Protein AF-A0A9W8N0X2-F1 (afdb_monomer_lite)

InterPro domains:
  IPR052618 Complex I NDUFA12 subunit [PTHR32470] (2-181)

Organism: NCBI:txid84603

Secondary structure (DSSP, 8-state):
--HHHHHHHHHH-TT-------SS---S------B----S-TTS-B-----SSHHHHHHHHTTSS---HHHHHHHTTS-SSPPPHHHHHHHHHHHHHHHHHHHHHHHHHHHHHHHHHHHHHHHHHHHHHHHHHHHHHHHHHHHHHHHHGGG---------------------------------------PPP-------------PPP------------------PPPP------------------TTGGGTT--S--------------

Sequence (273 aa):
MSFLSRIWNTVKNPAVRYVGRDLEGVPPTSFSKARRVKCAYPNRPRRTIEYHDPENSWQYIGGGKRLAIQWSAWLTHTRRNPPTIHELQADSTRMQRLAENVARIEARDRAEAEELRRIRQEGAQRALEDTSRQGQRRLEELAKESDVHSTSTLQTSEATTQKSQQVEVQAAQSQQNTITPPAVDDKPKVRPPTFLTPAAPRKPKTKKPFSLPTLDEPEAAVTVSETTPPAQAKAKDEPRLVPLQKPVDPWAAMSSRTTSETESWAPKARRRG

Radius of gyration: 38.63 Å; chains: 1; bounding box: 88×94×106 Å

pLDDT: mean 73.04, std 18.51, range [39.88, 98.62]

Foldseek 3Di:
DDPVVVVVVCVVQVQFDAADAEDPPQPDWQGQRQDCDPDVDSPRRQGGGDHPDVVVVVCCVVVVDDDDPQQVCVNVVVDPHHDDHVNNVVVVVVVVVVVVVVVVVVVVVVVVVVVVVVVVVVVVVVVVVVVVVVVVVVVVVVVVVVVVPPPDDDDDDDDDDDDDDDDDDDDDDDDPPPPDDPDDPDDPPPDPPPPPPPDDDDDDDDDDDPDDPDPDDDDPDDPDPDDDDDDDDDDPDDDPDDPDDDPDPPPVVPPPPDPPDPPDPDPDDDDDD

Structure (mmCIF, N/CA/C/O backbone):
data_AF-A0A9W8N0X2-F1
#
_entry.id   AF-A0A9W8N0X2-F1
#
loop_
_atom_site.group_PDB
_atom_site.id
_atom_site.type_symbol
_atom_site.label_atom_id
_atom_site.label_alt_id
_atom_site.label_comp_id
_atom_site.label_asym_id
_atom_site.label_entity_id
_atom_site.label_seq_id
_atom_site.pdbx_PDB_ins_code
_atom_site.Cartn_x
_atom_site.Cartn_y
_atom_site.Cartn_z
_atom_site.occupancy
_atom_site.B_iso_or_equiv
_atom_site.auth_seq_id
_atom_site.auth_comp_id
_atom_site.auth_asym_id
_atom_site.auth_atom_id
_atom_site.pdbx_PDB_model_num
ATOM 1 N N . MET A 1 1 ? 2.211 -12.388 -40.517 1.00 52.25 1 MET A N 1
ATOM 2 C CA . MET A 1 1 ? 3.145 -11.239 -40.558 1.00 52.25 1 MET A CA 1
ATOM 3 C C . MET A 1 1 ? 4.548 -11.744 -40.855 1.00 52.25 1 MET A C 1
ATOM 5 O O . MET A 1 1 ? 5.024 -12.634 -40.164 1.00 52.25 1 MET A O 1
ATOM 9 N N . SER A 1 2 ? 5.169 -11.228 -41.911 1.00 69.75 2 SER A N 1
ATOM 10 C CA . SER A 1 2 ? 6.432 -11.708 -42.486 1.00 69.75 2 SER A CA 1
ATOM 11 C C . SER A 1 2 ? 7.633 -11.566 -41.539 1.00 69.75 2 SER A C 1
ATOM 13 O O . SER A 1 2 ? 7.910 -10.469 -41.063 1.00 69.75 2 SER A O 1
ATOM 15 N N . PHE A 1 3 ? 8.409 -12.635 -41.336 1.00 80.94 3 PHE A N 1
ATOM 16 C CA . PHE A 1 3 ? 9.665 -12.625 -40.564 1.00 80.94 3 PHE A CA 1
ATOM 17 C C . PHE A 1 3 ? 10.704 -11.607 -41.085 1.00 80.94 3 PHE A C 1
ATOM 19 O O . PHE A 1 3 ? 11.453 -11.026 -40.300 1.00 80.94 3 PHE A O 1
ATOM 26 N N . LEU A 1 4 ? 10.690 -11.319 -42.390 1.00 88.19 4 LEU A N 1
ATOM 27 C CA . LEU A 1 4 ? 11.592 -10.367 -43.053 1.00 88.19 4 LEU A CA 1
ATOM 28 C C . LEU A 1 4 ? 11.449 -8.925 -42.532 1.00 88.19 4 LEU A C 1
ATOM 30 O O . LEU A 1 4 ? 12.448 -8.222 -42.380 1.00 88.19 4 LEU A O 1
ATOM 34 N N . SER A 1 5 ? 10.235 -8.484 -42.183 1.00 79.00 5 SER A N 1
ATOM 35 C CA . SER A 1 5 ? 10.026 -7.121 -41.670 1.00 79.00 5 SER A CA 1
ATOM 36 C C . SER A 1 5 ? 10.571 -6.934 -40.250 1.00 79.00 5 SER A C 1
ATOM 38 O O . SER A 1 5 ? 10.988 -5.831 -39.893 1.00 79.00 5 SER A O 1
ATOM 40 N N . ARG A 1 6 ? 10.648 -8.010 -39.448 1.00 77.62 6 ARG A N 1
ATOM 41 C CA . ARG A 1 6 ? 11.285 -7.981 -38.119 1.00 77.62 6 ARG A CA 1
ATOM 42 C C . ARG A 1 6 ? 12.797 -7.791 -38.234 1.00 77.62 6 ARG A C 1
ATOM 44 O O . ARG A 1 6 ? 13.341 -6.930 -37.548 1.00 77.62 6 ARG A O 1
ATOM 51 N N . ILE A 1 7 ? 13.438 -8.520 -39.149 1.00 82.62 7 ILE A N 1
ATOM 52 C CA . ILE A 1 7 ? 14.887 -8.435 -39.394 1.00 82.62 7 ILE A CA 1
ATOM 53 C C . ILE A 1 7 ? 15.266 -7.046 -39.940 1.00 82.62 7 ILE A C 1
ATOM 55 O O . ILE A 1 7 ? 16.231 -6.427 -39.483 1.00 82.62 7 ILE A O 1
ATOM 59 N N . TRP A 1 8 ? 14.467 -6.491 -40.855 1.00 84.12 8 TRP A N 1
ATOM 60 C CA . TRP A 1 8 ? 14.715 -5.148 -41.390 1.00 84.12 8 TRP A CA 1
ATOM 61 C C . TRP A 1 8 ? 14.562 -4.044 -40.329 1.00 84.12 8 TRP A C 1
ATOM 63 O O . TRP A 1 8 ? 15.341 -3.088 -40.290 1.00 84.12 8 TRP A O 1
ATOM 73 N N . ASN A 1 9 ? 13.601 -4.193 -39.410 1.00 76.12 9 ASN A N 1
ATOM 74 C CA . ASN A 1 9 ? 13.412 -3.254 -38.304 1.00 76.12 9 ASN A CA 1
ATOM 75 C C . ASN A 1 9 ? 14.552 -3.285 -37.278 1.00 76.12 9 ASN A C 1
ATOM 77 O O . ASN A 1 9 ? 14.877 -2.225 -36.732 1.00 76.12 9 ASN A O 1
ATOM 81 N N . THR A 1 10 ? 15.180 -4.443 -37.042 1.00 76.50 10 THR A N 1
ATOM 82 C CA . THR A 1 10 ? 16.380 -4.538 -36.193 1.00 76.50 10 THR A CA 1
ATOM 83 C C . THR A 1 10 ? 17.580 -3.816 -36.801 1.00 76.50 10 THR A C 1
ATOM 85 O O . THR A 1 10 ? 18.294 -3.126 -36.079 1.00 76.50 10 THR A O 1
ATOM 88 N N . VAL A 1 11 ? 17.758 -3.878 -38.126 1.00 83.94 11 VAL A N 1
ATOM 89 C CA . VAL A 1 11 ? 18.859 -3.181 -38.816 1.00 83.94 11 VAL A CA 1
ATOM 90 C C . VAL A 1 11 ? 18.634 -1.667 -38.853 1.00 83.94 11 VAL A C 1
ATOM 92 O O . VAL A 1 11 ? 19.555 -0.899 -38.585 1.00 83.94 11 VAL A O 1
ATOM 95 N N . LYS A 1 12 ? 17.404 -1.208 -39.125 1.00 80.19 12 LYS A N 1
ATOM 96 C CA . LYS A 1 12 ? 17.088 0.233 -39.167 1.00 80.19 12 LYS A CA 1
ATOM 97 C C . LYS A 1 12 ? 17.116 0.919 -37.798 1.00 80.19 12 LYS A C 1
ATOM 99 O O . LYS A 1 12 ? 17.265 2.137 -37.738 1.00 80.19 12 LYS A O 1
ATOM 104 N N . ASN A 1 13 ? 16.955 0.175 -36.703 1.00 71.38 13 ASN A N 1
ATOM 105 C CA . ASN A 1 13 ? 16.882 0.735 -35.353 1.00 71.38 13 ASN A CA 1
ATOM 106 C C . ASN A 1 13 ? 17.833 0.017 -34.374 1.00 71.38 13 ASN A C 1
ATOM 108 O O . ASN A 1 13 ? 17.360 -0.546 -33.383 1.00 71.38 13 ASN A O 1
ATOM 112 N N . PRO A 1 14 ? 19.166 0.096 -34.560 1.00 69.94 14 PRO A N 1
ATOM 113 C CA . PRO A 1 14 ? 20.130 -0.608 -33.702 1.00 69.94 14 PRO A CA 1
ATOM 114 C C . PRO A 1 14 ? 20.105 -0.124 -32.240 1.00 69.94 14 PRO A C 1
ATOM 116 O O . PRO A 1 14 ? 20.622 -0.781 -31.344 1.00 69.94 14 PRO A O 1
ATOM 119 N N . ALA A 1 15 ? 19.488 1.033 -31.976 1.00 69.50 15 ALA A N 1
ATOM 120 C CA . ALA A 1 15 ? 19.368 1.614 -30.641 1.00 69.50 15 ALA A CA 1
ATOM 121 C C . ALA A 1 15 ? 18.226 1.019 -29.795 1.00 69.50 15 ALA A C 1
ATOM 123 O O . ALA A 1 15 ? 18.096 1.362 -28.617 1.00 69.50 15 ALA A O 1
ATOM 124 N N . VAL A 1 16 ? 17.366 0.168 -30.362 1.00 72.62 16 VAL A N 1
ATOM 125 C CA . VAL A 1 16 ? 16.285 -0.463 -29.597 1.00 72.62 16 VAL A CA 1
ATOM 126 C C . VAL A 1 16 ? 16.823 -1.721 -28.924 1.00 72.62 16 VAL A C 1
ATOM 128 O O . VAL A 1 16 ? 16.908 -2.781 -29.533 1.00 72.62 16 VAL A O 1
ATOM 131 N N . ARG A 1 17 ? 17.184 -1.594 -27.644 1.00 79.19 17 ARG A N 1
ATOM 132 C CA . ARG A 1 17 ? 17.592 -2.724 -26.806 1.00 79.19 17 ARG A CA 1
ATOM 133 C C . ARG A 1 17 ? 16.402 -3.241 -26.004 1.00 79.19 17 ARG A C 1
ATOM 135 O O . ARG A 1 17 ? 15.715 -2.462 -25.352 1.00 79.19 17 ARG A O 1
ATOM 142 N N . TYR A 1 18 ? 16.192 -4.551 -26.030 1.00 82.88 18 TYR A N 1
ATOM 143 C CA . TYR A 1 18 ? 15.255 -5.220 -25.134 1.00 82.88 18 TYR A CA 1
ATOM 144 C C . TYR A 1 18 ? 15.847 -5.309 -23.723 1.00 82.88 18 TYR A C 1
ATOM 146 O O . TYR A 1 18 ? 17.022 -5.644 -23.561 1.00 82.88 18 TYR A O 1
ATOM 154 N N . VAL A 1 19 ? 15.041 -4.968 -22.718 1.00 86.31 19 VAL A N 1
ATOM 155 C CA . VAL A 1 19 ? 15.504 -4.803 -21.335 1.00 86.31 19 VAL A CA 1
ATOM 156 C C . VAL A 1 19 ? 14.883 -5.827 -20.382 1.00 86.31 19 VAL A C 1
ATOM 158 O O . VAL A 1 19 ? 15.590 -6.343 -19.525 1.00 86.31 19 VAL A O 1
ATOM 161 N N . GLY A 1 20 ? 13.594 -6.147 -20.530 1.00 84.69 20 GLY A N 1
ATOM 162 C CA . GLY A 1 20 ? 12.897 -7.110 -19.676 1.00 84.69 20 GLY A CA 1
ATOM 163 C C . GLY A 1 20 ? 11.384 -7.129 -19.910 1.00 84.69 20 GLY A C 1
ATOM 164 O O . GLY A 1 20 ? 10.876 -6.354 -20.725 1.00 84.69 20 GLY A O 1
ATOM 165 N N . ARG A 1 21 ? 10.695 -8.013 -19.178 1.00 86.50 21 ARG A N 1
ATOM 166 C CA . ARG A 1 21 ? 9.236 -8.220 -19.186 1.00 86.50 21 ARG A CA 1
ATOM 167 C C . ARG A 1 21 ? 8.683 -8.147 -17.760 1.00 86.50 21 ARG A C 1
ATOM 169 O O . ARG A 1 21 ? 9.410 -8.425 -16.805 1.00 86.50 21 ARG A O 1
ATOM 176 N N . ASP A 1 22 ? 7.424 -7.760 -17.628 1.00 87.00 22 ASP A N 1
ATOM 177 C CA . ASP A 1 22 ? 6.636 -7.830 -16.399 1.00 87.00 22 ASP A CA 1
ATOM 178 C C . ASP A 1 22 ? 6.041 -9.233 -16.141 1.00 87.00 22 ASP A C 1
ATOM 180 O O . ASP A 1 22 ? 6.244 -10.175 -16.910 1.00 87.00 22 ASP A O 1
ATOM 184 N N . LEU A 1 23 ? 5.360 -9.392 -15.000 1.00 85.94 23 LEU A N 1
ATOM 185 C CA . LEU A 1 23 ? 4.809 -10.674 -14.540 1.00 85.94 23 LEU A CA 1
ATOM 186 C C . LEU A 1 23 ? 3.373 -10.946 -14.992 1.00 85.94 23 LEU A C 1
ATOM 188 O O . LEU A 1 23 ? 2.942 -12.092 -14.939 1.00 85.94 23 LEU A O 1
ATOM 192 N N . GLU A 1 24 ? 2.632 -9.932 -15.443 1.00 76.69 24 GLU A N 1
ATOM 193 C CA . GLU A 1 24 ? 1.175 -10.011 -15.645 1.00 76.69 24 GLU A CA 1
ATOM 194 C C . GLU A 1 24 ? 0.741 -10.789 -16.899 1.00 76.69 24 GLU A C 1
ATOM 196 O O . GLU A 1 24 ? -0.418 -10.742 -17.299 1.00 76.69 24 GLU A O 1
ATOM 201 N N . GLY A 1 25 ? 1.639 -11.550 -17.527 1.00 57.75 25 GLY A N 1
ATOM 202 C CA . GLY A 1 25 ? 1.257 -12.578 -18.498 1.00 57.75 25 GLY A CA 1
ATOM 203 C C . GLY A 1 25 ? 0.674 -12.078 -19.824 1.00 57.75 25 GLY A C 1
ATOM 204 O O . GLY A 1 25 ? 0.521 -12.893 -20.733 1.00 57.75 25 GLY A O 1
ATOM 205 N N . VAL A 1 26 ? 0.446 -10.774 -20.011 1.00 49.28 26 VAL A N 1
ATOM 206 C CA . VAL A 1 26 ? 0.129 -10.201 -21.328 1.00 49.28 26 VAL A CA 1
ATOM 207 C C . VAL A 1 26 ? 1.272 -10.574 -22.287 1.00 49.28 26 VAL A C 1
ATOM 209 O O . VAL A 1 26 ? 2.441 -10.444 -21.894 1.00 49.28 26 VAL A O 1
ATOM 212 N N . PRO A 1 27 ? 0.995 -11.133 -23.484 1.00 44.06 27 PRO A N 1
ATOM 213 C CA . PRO A 1 27 ? 2.027 -11.578 -24.418 1.00 44.06 27 PRO A CA 1
ATOM 214 C C . PRO A 1 27 ? 3.107 -10.505 -24.656 1.00 44.06 27 PRO A C 1
ATOM 216 O O . PRO A 1 27 ? 2.876 -9.312 -24.478 1.00 44.06 27 PRO A O 1
ATOM 219 N N . PRO A 1 28 ? 4.338 -10.935 -24.974 1.00 40.16 28 PRO A N 1
ATOM 220 C CA . PRO A 1 28 ? 5.575 -10.244 -24.636 1.00 40.16 28 PRO A CA 1
ATOM 221 C C . PRO A 1 28 ? 5.760 -8.956 -25.433 1.00 40.16 28 PRO A C 1
ATOM 223 O O . PRO A 1 28 ? 6.396 -8.952 -26.481 1.00 40.16 28 PRO A O 1
ATOM 226 N N . THR A 1 29 ? 5.292 -7.839 -24.900 1.00 39.88 29 THR A N 1
ATOM 227 C CA . THR A 1 29 ? 5.745 -6.517 -25.326 1.00 39.88 29 THR A CA 1
ATOM 228 C C . THR A 1 29 ? 5.713 -5.610 -24.104 1.00 39.88 29 THR A C 1
ATOM 230 O O . THR A 1 29 ? 4.669 -5.138 -23.671 1.00 39.88 29 THR A O 1
ATOM 233 N N . SER A 1 30 ? 6.884 -5.391 -23.527 1.00 46.12 30 SER A N 1
ATOM 234 C CA . SER A 1 30 ? 7.202 -4.164 -22.808 1.00 46.12 30 SER A CA 1
ATOM 235 C C . SER A 1 30 ? 8.571 -3.737 -23.317 1.00 46.12 30 SER A C 1
ATOM 237 O O . SER A 1 30 ? 9.599 -3.868 -22.652 1.00 46.12 30 SER A O 1
ATOM 239 N N . PHE A 1 31 ? 8.616 -3.313 -24.584 1.00 52.19 31 PHE A N 1
ATOM 240 C CA . PHE A 1 31 ? 9.855 -2.825 -25.173 1.00 52.19 31 PHE A CA 1
ATOM 241 C C . PHE A 1 31 ? 10.149 -1.443 -24.633 1.00 52.19 31 PHE A C 1
ATOM 243 O O . PHE A 1 31 ? 9.535 -0.445 -25.012 1.00 52.19 31 PHE A O 1
ATOM 250 N N . SER A 1 32 ? 11.169 -1.374 -23.800 1.00 50.94 32 SER A N 1
ATOM 251 C CA . SER A 1 32 ? 11.762 -0.110 -23.439 1.00 50.94 32 SER A CA 1
ATOM 252 C C . SER A 1 32 ? 12.834 0.292 -24.414 1.00 50.94 32 SER A C 1
ATOM 254 O O . SER A 1 32 ? 14.027 0.066 -24.254 1.00 50.94 32 SER A O 1
ATOM 256 N N . LYS A 1 33 ? 12.348 0.942 -25.472 1.00 56.16 33 LYS A N 1
ATOM 257 C CA . LYS A 1 33 ? 13.166 1.586 -26.488 1.00 56.16 33 LYS A CA 1
ATOM 258 C C . LYS A 1 33 ? 13.995 2.671 -25.804 1.00 56.16 33 LYS A C 1
ATOM 260 O O . LYS A 1 33 ? 13.492 3.768 -25.577 1.00 56.16 33 LYS A O 1
ATOM 265 N N . ALA A 1 34 ? 15.267 2.379 -25.528 1.00 53.12 34 ALA A N 1
ATOM 266 C CA . ALA A 1 34 ? 16.303 3.368 -25.243 1.00 53.12 34 ALA A CA 1
ATOM 267 C C . ALA A 1 34 ? 16.578 4.206 -26.503 1.00 53.12 34 ALA A C 1
ATOM 269 O O . ALA A 1 34 ? 17.647 4.144 -27.106 1.00 53.12 34 ALA A O 1
ATOM 270 N N . ARG A 1 35 ? 15.574 4.941 -26.985 1.00 54.34 35 ARG A N 1
ATOM 271 C CA . ARG A 1 35 ? 15.671 5.646 -28.259 1.00 54.34 35 ARG A CA 1
ATOM 272 C C . ARG A 1 35 ? 16.620 6.831 -28.054 1.00 54.34 35 ARG A C 1
ATOM 274 O O . ARG A 1 35 ? 16.267 7.786 -27.359 1.00 54.34 35 ARG A O 1
ATOM 281 N N . ARG A 1 36 ? 17.801 6.797 -28.688 1.00 55.22 36 ARG A N 1
ATOM 282 C CA . ARG A 1 36 ? 18.617 7.998 -28.957 1.00 55.22 36 ARG A CA 1
ATOM 283 C C . ARG A 1 36 ? 17.914 8.843 -30.025 1.00 55.22 36 ARG A C 1
ATOM 285 O O . ARG A 1 36 ? 18.415 9.039 -31.123 1.00 55.22 36 ARG A O 1
ATOM 292 N N . VAL A 1 37 ? 16.689 9.279 -29.747 1.00 56.16 37 VAL A N 1
ATOM 293 C CA . VAL A 1 37 ? 16.091 10.367 -30.524 1.00 56.16 37 VAL A CA 1
ATOM 294 C C . VAL A 1 37 ? 16.870 11.618 -30.146 1.00 56.16 37 VAL A C 1
ATOM 296 O O . VAL A 1 37 ? 17.213 11.765 -28.972 1.00 56.16 37 VAL A O 1
ATOM 299 N N . LYS A 1 38 ? 17.140 12.499 -31.118 1.00 57.28 38 LYS A N 1
ATOM 300 C CA . LYS A 1 38 ? 17.631 13.866 -30.887 1.00 57.28 38 LYS A CA 1
ATOM 301 C C . LYS A 1 38 ? 16.596 14.619 -30.039 1.00 57.28 38 LYS A C 1
ATOM 303 O O . LYS A 1 38 ? 15.738 15.331 -30.540 1.00 57.28 38 LYS A O 1
ATOM 308 N N . CYS A 1 39 ? 16.582 14.330 -28.750 1.00 56.88 39 CYS A N 1
ATOM 309 C CA . CYS A 1 39 ? 15.851 15.055 -27.735 1.00 56.88 39 CYS A CA 1
ATOM 310 C C . CYS A 1 39 ? 16.707 16.275 -27.386 1.00 56.88 39 CYS A C 1
ATOM 312 O O . CYS A 1 39 ? 17.932 16.174 -27.448 1.00 56.88 39 CYS A O 1
ATOM 314 N N . ALA A 1 40 ? 16.089 17.385 -26.976 1.00 69.62 40 ALA A N 1
ATOM 315 C CA . ALA A 1 40 ? 16.804 18.600 -26.561 1.00 69.62 40 ALA A CA 1
ATOM 316 C C . ALA A 1 40 ? 17.925 18.332 -25.529 1.00 69.62 40 ALA A C 1
ATOM 318 O O . ALA A 1 40 ? 18.889 19.081 -25.447 1.00 69.62 40 ALA A O 1
ATOM 319 N N . TYR A 1 41 ? 17.831 17.214 -24.801 1.00 71.50 41 TYR A N 1
ATOM 320 C CA . TYR A 1 41 ? 18.865 16.698 -23.913 1.00 71.50 41 TYR A CA 1
ATOM 321 C C . TYR A 1 41 ? 19.495 15.422 -24.504 1.00 71.50 41 TYR A C 1
ATOM 323 O O . TYR A 1 41 ? 18.933 14.335 -24.330 1.00 71.50 41 TYR A O 1
ATOM 331 N N . PRO A 1 42 ? 20.663 15.508 -25.171 1.00 72.19 42 PRO A N 1
ATOM 332 C CA . PRO A 1 42 ? 21.324 14.351 -25.787 1.00 72.19 42 PRO A CA 1
ATOM 333 C C . PRO A 1 42 ? 21.784 13.296 -24.765 1.00 72.19 42 PRO A C 1
ATOM 335 O O . PRO A 1 42 ? 22.010 12.142 -25.126 1.00 72.19 42 PRO A O 1
ATOM 338 N N . ASN A 1 43 ? 21.863 13.662 -23.482 1.00 77.81 43 ASN A N 1
ATOM 339 C CA . ASN A 1 43 ? 22.426 12.818 -22.427 1.00 77.81 43 ASN A CA 1
ATOM 340 C C . ASN A 1 43 ? 21.401 11.923 -21.709 1.00 77.81 43 ASN A C 1
ATOM 342 O O . ASN A 1 43 ? 21.800 11.062 -20.924 1.00 77.81 43 ASN A O 1
ATOM 346 N N . ARG A 1 44 ? 20.090 12.081 -21.953 1.00 78.62 44 ARG A N 1
ATOM 347 C CA . ARG A 1 44 ? 19.055 11.266 -21.287 1.00 78.62 44 ARG A CA 1
ATOM 348 C C . ARG A 1 44 ? 18.396 10.311 -22.289 1.00 78.62 44 ARG A C 1
ATOM 350 O O . ARG A 1 44 ? 17.605 10.763 -23.116 1.00 78.62 44 ARG A O 1
ATOM 357 N N . PRO A 1 45 ? 18.666 8.991 -22.229 1.00 79.19 45 PRO A N 1
ATOM 358 C CA . PRO A 1 45 ? 18.038 8.037 -23.141 1.00 79.19 45 PRO A CA 1
ATOM 359 C C . PRO A 1 45 ? 16.529 8.022 -22.897 1.00 79.19 45 PRO A C 1
ATOM 361 O O . PRO A 1 45 ? 16.110 7.938 -21.748 1.00 79.19 45 PRO A O 1
ATOM 364 N N . ARG A 1 46 ? 15.686 8.089 -23.930 1.00 82.06 46 ARG A N 1
ATOM 365 C CA . ARG A 1 46 ? 14.234 7.934 -23.724 1.00 82.06 46 ARG A CA 1
ATOM 366 C C . ARG A 1 46 ? 13.939 6.511 -23.251 1.00 82.06 46 ARG A C 1
ATOM 368 O O . ARG A 1 46 ? 14.603 5.590 -23.695 1.00 82.06 46 ARG A O 1
ATOM 375 N N . ARG A 1 47 ? 12.980 6.333 -22.346 1.00 87.69 47 ARG A N 1
ATOM 376 C CA . ARG A 1 47 ? 12.471 5.019 -21.924 1.00 87.69 47 ARG A CA 1
ATOM 377 C C . ARG A 1 47 ? 10.988 5.009 -22.274 1.00 87.69 47 ARG A C 1
ATOM 379 O O . ARG A 1 47 ? 10.308 6.004 -22.046 1.00 87.69 47 ARG A O 1
ATOM 386 N N . THR A 1 48 ? 10.511 3.949 -22.905 1.00 86.12 48 THR A N 1
ATOM 387 C CA . THR A 1 48 ? 9.118 3.838 -23.369 1.00 86.12 48 THR A CA 1
ATOM 388 C C . THR A 1 48 ? 8.576 2.480 -22.941 1.00 86.12 48 THR A C 1
ATOM 390 O O . THR A 1 48 ? 9.359 1.601 -22.611 1.00 86.12 48 THR A O 1
ATOM 393 N N . ILE A 1 49 ? 7.264 2.297 -22.897 1.00 86.38 49 ILE A N 1
ATOM 394 C CA . ILE A 1 49 ? 6.668 0.962 -22.849 1.00 86.38 49 ILE A CA 1
ATOM 395 C C . ILE A 1 49 ? 5.884 0.802 -24.135 1.00 86.38 49 ILE A C 1
ATOM 397 O O . ILE A 1 49 ? 5.115 1.679 -24.517 1.00 86.38 49 ILE A O 1
ATOM 401 N N . GLU A 1 50 ? 6.127 -0.300 -24.819 1.00 84.12 50 GLU A N 1
ATOM 402 C CA . GLU A 1 50 ? 5.302 -0.745 -25.930 1.00 84.12 50 GLU A CA 1
ATOM 403 C C . GLU A 1 50 ? 4.378 -1.819 -25.390 1.00 84.12 50 GLU A C 1
ATOM 405 O O . GLU A 1 50 ? 4.884 -2.855 -24.983 1.00 84.12 50 GLU A O 1
ATOM 410 N N . TYR A 1 51 ? 3.080 -1.535 -25.335 1.00 85.19 51 TYR A N 1
ATOM 411 C CA . TYR A 1 51 ? 2.050 -2.469 -24.885 1.00 85.19 51 TYR A CA 1
ATOM 412 C C . TYR A 1 51 ? 1.667 -3.435 -26.007 1.00 85.19 51 TYR A C 1
ATOM 414 O O . TYR A 1 51 ? 1.805 -3.090 -27.181 1.00 85.19 51 TYR A O 1
ATOM 422 N N . HIS A 1 52 ? 1.167 -4.617 -25.640 1.00 79.94 52 HIS A N 1
ATOM 423 C CA . HIS A 1 52 ? 0.786 -5.642 -26.620 1.00 79.94 52 HIS A CA 1
ATOM 424 C C . HIS A 1 52 ? -0.471 -5.217 -27.356 1.00 79.94 52 HIS A C 1
ATOM 426 O O . HIS A 1 52 ? -0.488 -5.098 -28.578 1.00 79.94 52 HIS A O 1
ATOM 432 N N . ASP A 1 53 ? -1.492 -4.908 -26.563 1.00 87.81 53 ASP A N 1
ATOM 433 C CA . ASP A 1 53 ? -2.753 -4.389 -27.048 1.00 87.81 53 ASP A CA 1
ATOM 434 C C . ASP A 1 53 ? -2.771 -2.873 -26.845 1.00 87.81 53 ASP A C 1
ATOM 436 O O . ASP A 1 53 ? -2.447 -2.390 -25.750 1.00 87.81 53 ASP A O 1
ATOM 440 N N . PRO A 1 54 ? -3.179 -2.097 -27.860 1.00 86.94 54 PRO A N 1
ATOM 441 C CA . PRO A 1 54 ? -3.311 -0.652 -27.720 1.00 86.94 54 PRO A CA 1
ATOM 442 C C . PRO A 1 54 ? -4.360 -0.279 -26.662 1.00 86.94 54 PRO A C 1
ATOM 444 O O . PRO A 1 54 ? -4.223 0.750 -26.006 1.00 86.94 54 PRO A O 1
ATOM 447 N N . GLU A 1 55 ? -5.359 -1.132 -26.422 1.00 89.69 55 GLU A N 1
ATOM 448 C CA . GLU A 1 55 ? -6.356 -0.946 -25.359 1.00 89.69 55 GLU A CA 1
ATOM 449 C C . GLU A 1 55 ? -5.742 -0.968 -23.957 1.00 89.69 55 GLU A C 1
ATOM 451 O O . GLU A 1 55 ? -6.117 -0.159 -23.108 1.00 89.69 55 GLU A O 1
ATOM 456 N N . ASN A 1 56 ? -4.736 -1.819 -23.719 1.00 85.44 56 ASN A N 1
ATOM 457 C CA . ASN A 1 56 ? -4.040 -1.839 -22.432 1.00 85.44 56 ASN A CA 1
ATOM 458 C C . ASN A 1 56 ? -3.362 -0.489 -22.160 1.00 85.44 56 ASN A C 1
ATOM 460 O O . ASN A 1 56 ? -3.371 -0.028 -21.021 1.00 85.44 56 ASN A O 1
ATOM 464 N N . SER A 1 57 ? -2.850 0.197 -23.191 1.00 87.50 57 SER A N 1
ATOM 465 C CA . SER A 1 57 ? -2.267 1.535 -23.021 1.00 87.50 57 SER A CA 1
ATOM 466 C C . SER A 1 57 ? -3.278 2.533 -22.446 1.00 87.50 57 SER A C 1
ATOM 468 O O . SER A 1 57 ? -2.941 3.283 -21.530 1.00 87.50 57 SER A O 1
ATOM 470 N N . TRP A 1 58 ? -4.536 2.468 -22.895 1.00 89.81 58 TRP A N 1
ATOM 471 C CA . TRP A 1 58 ? -5.622 3.288 -22.366 1.00 89.81 58 TRP A CA 1
ATOM 472 C C . TRP A 1 58 ? -6.007 2.888 -20.944 1.00 89.81 58 TRP A C 1
ATOM 474 O O . TRP A 1 58 ? -6.249 3.769 -20.127 1.00 89.81 58 TRP A O 1
ATOM 484 N N . GLN A 1 59 ? -5.989 1.594 -20.605 1.00 90.25 59 GLN A N 1
ATOM 485 C CA . GLN A 1 59 ? -6.233 1.131 -19.230 1.00 90.25 59 GLN A CA 1
ATOM 486 C C . GLN A 1 59 ? -5.167 1.633 -18.247 1.00 90.25 59 GLN A C 1
ATOM 488 O O . GLN A 1 59 ? -5.501 1.993 -17.117 1.00 90.25 59 GLN A O 1
ATOM 493 N N . TYR A 1 60 ? -3.900 1.704 -18.669 1.00 87.06 60 TYR A N 1
ATOM 494 C CA . TYR A 1 60 ? -2.831 2.284 -17.849 1.00 87.06 60 TYR A CA 1
ATOM 495 C C . TYR A 1 60 ? -2.955 3.808 -17.725 1.00 87.06 60 TYR A C 1
ATOM 497 O O . TYR A 1 60 ? -2.758 4.345 -16.637 1.00 87.06 60 TYR A O 1
ATOM 505 N N . ILE A 1 61 ? -3.307 4.512 -18.808 1.00 87.94 61 ILE A N 1
ATOM 506 C CA . ILE A 1 61 ? -3.514 5.973 -18.783 1.00 87.94 61 ILE A CA 1
ATOM 507 C C . ILE A 1 61 ? -4.741 6.338 -17.935 1.00 87.94 61 ILE A C 1
ATOM 509 O O . ILE A 1 61 ? -4.684 7.278 -17.147 1.00 87.94 61 ILE A O 1
ATOM 513 N N . GLY A 1 62 ? -5.827 5.573 -18.055 1.00 93.12 62 GLY A N 1
ATOM 514 C CA . GLY A 1 62 ? -7.061 5.741 -17.286 1.00 93.12 62 GLY A CA 1
ATOM 515 C C . GLY A 1 62 ? -6.970 5.264 -15.834 1.00 93.12 62 GLY A C 1
ATOM 516 O O . GLY A 1 62 ? -7.945 5.374 -15.099 1.00 93.12 62 GLY A O 1
ATOM 517 N N . GLY A 1 63 ? -5.823 4.722 -15.407 1.00 90.25 63 GLY A N 1
ATOM 518 C CA . GLY A 1 63 ? -5.591 4.274 -14.032 1.00 90.25 63 GLY A CA 1
ATOM 519 C C . GLY A 1 63 ? -6.278 2.962 -13.641 1.00 90.25 63 GLY A C 1
ATOM 520 O O . GLY A 1 63 ? -6.183 2.575 -12.477 1.00 90.25 63 GLY A O 1
ATOM 521 N N . GLY A 1 64 ? -6.924 2.266 -14.584 1.00 91.38 64 GLY A N 1
ATOM 522 C CA . GLY A 1 64 ? -7.551 0.960 -14.356 1.00 91.38 64 GLY A CA 1
ATOM 523 C C . GLY A 1 64 ? -6.532 -0.162 -14.138 1.00 91.38 64 GLY A C 1
ATOM 524 O O . GLY A 1 64 ? -6.790 -1.093 -13.382 1.00 91.38 64 GLY A O 1
ATOM 525 N N . LYS A 1 65 ? -5.343 -0.044 -14.739 1.00 89.06 65 LYS A N 1
ATOM 526 C CA . LYS A 1 65 ? -4.177 -0.882 -14.428 1.00 89.06 65 LYS A CA 1
ATOM 527 C C . LYS A 1 65 ? -3.003 -0.004 -14.027 1.00 89.06 65 LYS A C 1
ATOM 529 O O . LYS A 1 65 ? -2.813 1.086 -14.566 1.00 89.06 65 LYS A O 1
ATOM 534 N N . ARG A 1 66 ? -2.190 -0.472 -13.079 1.00 89.06 66 ARG A N 1
ATOM 535 C CA . ARG A 1 66 ? -0.985 0.235 -12.628 1.00 89.06 66 ARG A CA 1
ATOM 536 C C . ARG A 1 66 ? 0.244 -0.599 -12.939 1.00 89.06 66 ARG A C 1
ATOM 538 O O . ARG A 1 66 ? 0.288 -1.781 -12.637 1.00 89.06 66 ARG A O 1
ATOM 545 N N . LEU A 1 67 ? 1.254 0.036 -13.527 1.00 90.00 67 LEU A N 1
ATOM 546 C CA . LEU A 1 67 ? 2.560 -0.591 -13.707 1.00 90.00 67 LEU A CA 1
ATOM 547 C C . LEU A 1 67 ? 3.188 -0.869 -12.341 1.00 90.00 67 LEU A C 1
ATOM 549 O O . LEU A 1 67 ? 3.053 -0.056 -11.421 1.00 90.00 67 LEU A O 1
ATOM 553 N N . ALA A 1 68 ? 3.945 -1.963 -12.233 1.00 91.50 68 ALA A N 1
ATOM 554 C CA . ALA A 1 68 ? 4.734 -2.221 -11.036 1.00 91.50 68 ALA A CA 1
ATOM 555 C C . ALA A 1 68 ? 5.631 -1.012 -10.719 1.00 91.50 68 ALA A C 1
ATOM 557 O O . ALA A 1 68 ? 6.247 -0.415 -11.610 1.00 91.50 68 ALA A O 1
ATOM 558 N N . ILE A 1 69 ? 5.735 -0.667 -9.435 1.00 93.00 69 ILE A N 1
ATOM 559 C CA . ILE A 1 69 ? 6.426 0.546 -8.964 1.00 93.00 69 ILE A CA 1
ATOM 560 C C . ILE A 1 69 ? 7.886 0.581 -9.439 1.00 93.00 69 ILE A C 1
ATOM 562 O O . ILE A 1 69 ? 8.433 1.631 -9.771 1.00 93.00 69 ILE A O 1
ATOM 566 N N . GLN A 1 70 ? 8.529 -0.581 -9.535 1.00 94.44 70 GLN A N 1
ATOM 567 C CA . GLN A 1 70 ? 9.908 -0.669 -10.003 1.00 94.44 70 GLN A CA 1
ATOM 568 C C . GLN A 1 70 ? 10.054 -0.282 -11.485 1.00 94.44 70 GLN A C 1
ATOM 570 O O . GLN A 1 70 ? 11.039 0.362 -11.859 1.00 94.44 70 GLN A O 1
ATOM 575 N N . TRP A 1 71 ? 9.069 -0.629 -12.323 1.00 92.81 71 TRP A N 1
ATOM 576 C CA . TRP A 1 71 ? 9.031 -0.213 -13.724 1.00 92.81 71 TRP A CA 1
ATOM 577 C C . TRP A 1 71 ? 8.773 1.288 -13.840 1.00 92.81 71 TRP A C 1
ATOM 579 O O . TRP A 1 71 ? 9.479 1.950 -14.598 1.00 92.81 71 TRP A O 1
ATOM 589 N N . SER A 1 72 ? 7.850 1.862 -13.062 1.00 92.81 72 SER A N 1
ATOM 590 C CA . SER A 1 72 ? 7.590 3.311 -13.097 1.00 92.81 72 SER A CA 1
ATOM 591 C C . SER A 1 72 ? 8.797 4.137 -12.620 1.00 92.81 72 SER A C 1
ATOM 593 O O . SER A 1 72 ? 9.154 5.134 -13.255 1.00 92.81 72 SER A O 1
ATOM 595 N N . ALA A 1 73 ? 9.513 3.683 -11.586 1.00 94.94 73 ALA A N 1
ATOM 596 C CA . ALA A 1 73 ? 10.775 4.282 -11.137 1.00 94.94 73 ALA A CA 1
ATOM 597 C C . ALA A 1 73 ? 11.865 4.219 -12.223 1.00 94.94 73 ALA A C 1
ATOM 599 O O . ALA A 1 73 ? 12.624 5.164 -12.464 1.00 94.94 73 ALA A O 1
ATOM 600 N N . TRP A 1 74 ? 11.929 3.106 -12.950 1.00 93.50 74 TRP A N 1
ATOM 601 C CA . TRP A 1 74 ? 12.845 3.003 -14.072 1.00 93.50 74 TRP A CA 1
ATOM 602 C C . TRP A 1 74 ? 12.408 3.887 -15.254 1.00 93.50 74 TRP A C 1
ATOM 604 O O . TRP A 1 74 ? 13.242 4.576 -15.826 1.00 93.50 74 TRP A O 1
ATOM 614 N N . LEU A 1 75 ? 11.130 4.007 -15.600 1.00 90.94 75 LEU A N 1
ATOM 615 C CA . LEU A 1 75 ? 10.690 4.895 -16.692 1.00 90.94 75 LEU A CA 1
ATOM 616 C C . LEU A 1 75 ? 10.880 6.385 -16.397 1.00 90.94 75 LEU A C 1
ATOM 618 O O . LEU A 1 75 ? 11.130 7.161 -17.317 1.00 90.94 75 LEU A O 1
ATOM 622 N N . THR A 1 76 ? 10.788 6.775 -15.126 1.00 93.12 76 THR A N 1
ATOM 623 C CA . THR A 1 76 ? 11.030 8.153 -14.661 1.00 93.12 76 THR A CA 1
ATOM 624 C C . THR A 1 76 ? 12.519 8.477 -14.496 1.00 93.12 76 THR A C 1
ATOM 626 O O . THR A 1 76 ? 12.884 9.619 -14.219 1.00 93.12 76 THR A O 1
ATOM 629 N N . HIS A 1 77 ? 13.400 7.503 -14.741 1.00 92.06 77 HIS A N 1
ATOM 630 C CA . HIS A 1 77 ? 14.855 7.603 -14.586 1.00 92.06 77 HIS A CA 1
ATOM 631 C C . HIS A 1 77 ? 15.342 7.847 -13.164 1.00 92.06 77 HIS A C 1
ATOM 633 O O . HIS A 1 77 ? 16.494 8.237 -12.989 1.00 92.06 77 HIS A O 1
ATOM 639 N N . THR A 1 78 ? 14.524 7.554 -12.156 1.00 95.62 78 THR A N 1
ATOM 640 C CA . THR A 1 78 ? 14.994 7.5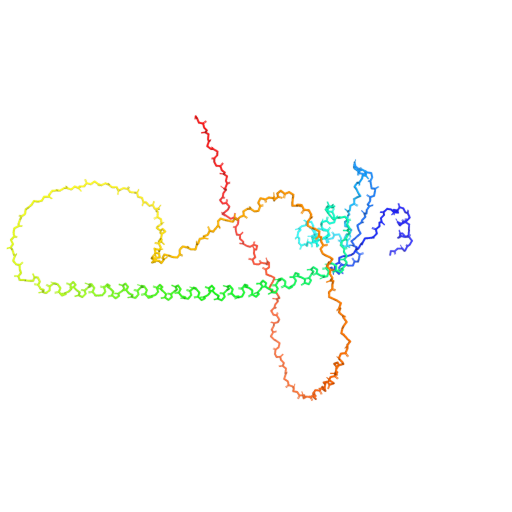28 -10.765 1.00 95.62 78 THR A CA 1
ATOM 641 C C . THR A 1 78 ? 15.845 6.285 -10.501 1.00 95.62 78 THR A C 1
ATOM 643 O O . THR A 1 78 ? 16.811 6.341 -9.744 1.00 95.62 78 THR A O 1
ATOM 646 N N . ARG A 1 79 ? 15.569 5.17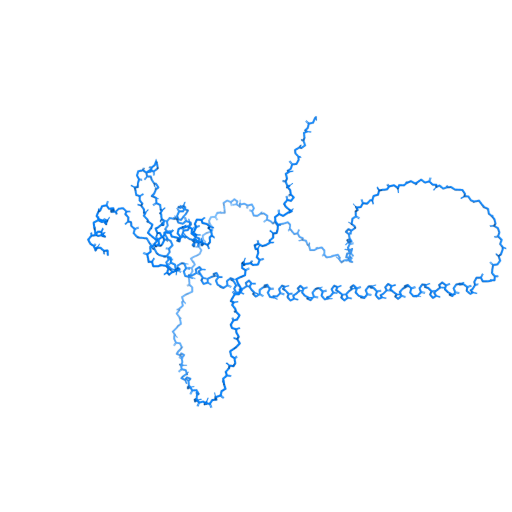4 -11.202 1.00 94.06 79 ARG A N 1
ATOM 647 C CA . ARG A 1 79 ? 16.389 3.951 -11.168 1.00 94.06 79 ARG A CA 1
ATOM 648 C C . ARG A 1 79 ? 17.315 3.853 -12.388 1.00 94.06 79 ARG A C 1
ATOM 650 O O . ARG A 1 79 ? 16.875 4.017 -13.528 1.00 94.06 79 ARG A O 1
ATOM 657 N N . ARG A 1 80 ? 18.605 3.548 -12.182 1.00 92.56 80 ARG A N 1
ATOM 658 C CA . ARG A 1 80 ? 19.583 3.349 -13.278 1.00 92.56 80 ARG A CA 1
ATOM 659 C C . ARG A 1 80 ? 19.361 2.024 -14.010 1.00 92.56 80 ARG A C 1
ATOM 661 O O . ARG A 1 80 ? 19.223 2.021 -15.233 1.00 92.56 80 ARG A O 1
ATOM 668 N N . ASN A 1 81 ? 19.313 0.933 -13.252 1.00 93.25 81 ASN A N 1
ATOM 669 C CA . ASN A 1 81 ? 19.166 -0.423 -13.770 1.00 93.25 81 ASN A CA 1
ATOM 670 C C . ASN A 1 81 ? 17.683 -0.800 -13.874 1.00 93.25 81 ASN A C 1
ATOM 672 O O . ASN A 1 81 ? 16.893 -0.360 -13.033 1.00 93.25 81 ASN A O 1
ATOM 676 N N . PRO A 1 82 ? 17.295 -1.576 -14.893 1.00 93.19 82 PRO A N 1
ATOM 677 C CA . PRO A 1 82 ? 15.936 -2.087 -14.993 1.00 93.19 82 PRO A CA 1
ATOM 678 C C . PRO A 1 82 ? 15.632 -3.089 -13.874 1.00 93.19 82 PRO A C 1
ATOM 680 O O . PRO A 1 82 ? 16.560 -3.734 -13.377 1.00 93.19 82 PRO A O 1
ATOM 683 N N . PRO A 1 83 ? 14.357 -3.234 -13.484 1.00 94.69 83 PRO A N 1
ATOM 684 C CA . PRO A 1 83 ? 13.956 -4.303 -12.579 1.00 94.69 83 PRO A CA 1
ATOM 685 C C . PRO A 1 83 ? 14.181 -5.678 -13.214 1.00 94.69 83 PRO A C 1
ATOM 687 O O . PRO A 1 83 ? 14.028 -5.850 -14.426 1.00 94.69 83 PRO A O 1
ATOM 690 N N . THR A 1 84 ? 14.535 -6.661 -12.387 1.00 94.62 84 THR A N 1
ATOM 691 C CA . THR A 1 84 ? 14.654 -8.064 -12.813 1.00 94.62 84 THR A CA 1
ATOM 692 C C . THR A 1 84 ? 13.358 -8.825 -12.534 1.00 94.62 84 THR A C 1
ATOM 694 O O . THR A 1 84 ? 12.580 -8.449 -11.661 1.00 94.62 84 THR A O 1
ATOM 697 N N . ILE A 1 85 ? 13.118 -9.925 -13.253 1.00 91.94 85 ILE A N 1
ATOM 698 C CA . ILE A 1 85 ? 11.910 -10.751 -13.067 1.00 91.94 85 ILE A CA 1
ATOM 699 C C . ILE A 1 85 ? 11.828 -11.286 -11.629 1.00 91.94 85 ILE A C 1
ATOM 701 O O . ILE A 1 85 ? 10.767 -11.239 -11.016 1.00 91.94 85 ILE A O 1
ATOM 705 N N . HIS A 1 86 ? 12.960 -11.718 -11.066 1.00 95.62 86 HIS A N 1
ATOM 706 C CA . HIS A 1 86 ? 13.041 -12.202 -9.688 1.00 95.62 86 HIS A CA 1
ATOM 707 C C . HIS A 1 86 ? 12.660 -11.118 -8.664 1.00 95.62 86 HIS A C 1
ATOM 709 O O . HIS A 1 86 ? 11.929 -11.395 -7.717 1.00 95.62 86 HIS A O 1
ATOM 715 N N . GLU A 1 87 ? 13.099 -9.867 -8.865 1.00 94.44 87 GLU A N 1
ATOM 716 C CA . GLU A 1 87 ? 12.694 -8.745 -8.005 1.00 94.44 87 GLU A CA 1
ATOM 717 C C . GLU A 1 87 ? 11.185 -8.505 -8.045 1.00 94.44 87 GLU A C 1
ATOM 719 O O . GLU A 1 87 ? 10.578 -8.265 -7.003 1.00 94.44 87 GLU A O 1
ATOM 724 N N . LEU A 1 88 ? 10.574 -8.583 -9.230 1.00 92.75 88 LEU A N 1
ATOM 725 C CA . LEU A 1 88 ? 9.128 -8.419 -9.376 1.00 92.75 88 LEU A CA 1
ATOM 726 C C . LEU A 1 88 ? 8.372 -9.563 -8.684 1.00 92.75 88 LEU A C 1
ATOM 728 O O . LEU A 1 88 ? 7.341 -9.323 -8.058 1.00 92.75 88 LEU A O 1
ATOM 732 N N . GLN A 1 89 ? 8.886 -10.797 -8.753 1.00 95.00 89 GLN A N 1
ATOM 733 C CA . GLN A 1 89 ? 8.260 -11.956 -8.104 1.00 95.00 89 GLN A CA 1
ATOM 734 C C . GLN A 1 89 ? 8.346 -11.830 -6.583 1.00 95.00 89 GLN A C 1
ATOM 736 O O . GLN A 1 89 ? 7.342 -11.989 -5.885 1.00 95.00 89 GLN A O 1
ATOM 741 N N . ALA A 1 90 ? 9.518 -11.458 -6.070 1.00 96.56 90 ALA A N 1
ATOM 742 C CA . ALA A 1 90 ? 9.711 -11.166 -4.655 1.00 96.56 90 ALA A CA 1
ATOM 743 C C . ALA A 1 90 ? 8.777 -10.042 -4.170 1.00 96.56 90 ALA A C 1
ATOM 745 O O . ALA A 1 90 ? 8.210 -10.135 -3.084 1.00 96.56 90 ALA A O 1
ATOM 746 N N . ASP A 1 91 ? 8.556 -9.006 -4.981 1.00 95.81 91 ASP A N 1
ATOM 747 C CA . ASP A 1 91 ? 7.644 -7.920 -4.621 1.00 95.81 91 ASP A CA 1
ATOM 748 C C . ASP A 1 91 ? 6.173 -8.366 -4.622 1.00 95.81 91 ASP A C 1
ATOM 750 O O . ASP A 1 91 ? 5.431 -8.046 -3.692 1.00 95.81 91 ASP A O 1
ATOM 754 N N . SER A 1 92 ? 5.765 -9.176 -5.605 1.00 92.88 92 SER A N 1
ATOM 755 C CA . SER A 1 92 ? 4.403 -9.728 -5.673 1.00 92.88 92 SER A CA 1
ATOM 756 C C . SER A 1 92 ? 4.078 -10.631 -4.475 1.00 92.88 92 SER A C 1
ATOM 758 O O . SER A 1 92 ? 3.046 -10.458 -3.827 1.00 92.88 92 SER A O 1
ATOM 760 N N . THR A 1 93 ? 4.997 -11.525 -4.102 1.00 96.69 93 THR A N 1
ATOM 761 C CA . THR A 1 93 ? 4.847 -12.401 -2.928 1.00 96.69 93 THR A CA 1
ATOM 762 C C . THR A 1 93 ? 4.849 -11.602 -1.625 1.00 96.69 93 THR A C 1
ATOM 764 O O . THR A 1 93 ? 4.072 -11.887 -0.714 1.00 96.69 93 THR A O 1
ATOM 767 N N . ARG A 1 94 ? 5.669 -10.547 -1.534 1.00 97.38 94 ARG A N 1
ATOM 768 C CA . ARG A 1 94 ? 5.647 -9.608 -0.405 1.00 97.38 94 ARG A CA 1
ATOM 769 C C . ARG A 1 94 ? 4.293 -8.906 -0.281 1.00 97.38 94 ARG A C 1
ATOM 771 O O . ARG A 1 94 ? 3.781 -8.797 0.830 1.00 97.38 94 ARG A O 1
ATOM 778 N N . MET A 1 95 ? 3.715 -8.441 -1.389 1.00 94.88 95 MET A N 1
ATOM 779 C CA . MET A 1 95 ? 2.394 -7.806 -1.395 1.00 94.88 95 MET A CA 1
ATOM 780 C C . MET A 1 95 ? 1.282 -8.767 -0.970 1.00 94.88 95 MET A C 1
ATOM 782 O O . MET A 1 95 ? 0.417 -8.367 -0.197 1.00 94.88 95 MET A O 1
ATOM 786 N N . GLN A 1 96 ? 1.332 -10.027 -1.409 1.00 96.62 96 GLN A N 1
ATOM 787 C CA . GLN A 1 96 ? 0.383 -11.062 -0.978 1.00 96.62 96 GLN A CA 1
ATOM 788 C C . GLN A 1 96 ? 0.445 -11.283 0.539 1.00 96.62 96 GLN A C 1
ATOM 790 O O . GLN A 1 96 ? -0.568 -11.155 1.220 1.00 96.62 96 GLN A O 1
ATOM 795 N N . ARG A 1 97 ? 1.648 -11.485 1.095 1.00 98.25 97 ARG A N 1
ATOM 796 C CA . ARG A 1 97 ? 1.843 -11.623 2.552 1.00 98.25 97 ARG A CA 1
ATOM 797 C C . ARG A 1 97 ? 1.360 -10.398 3.324 1.00 98.25 97 ARG A C 1
ATOM 799 O O . ARG A 1 97 ? 0.823 -10.518 4.421 1.00 98.25 97 ARG A O 1
ATOM 806 N N . LEU A 1 98 ? 1.577 -9.203 2.774 1.00 97.81 98 LEU A N 1
ATOM 807 C CA . LEU A 1 98 ? 1.090 -7.967 3.378 1.00 97.81 98 LEU A CA 1
ATOM 808 C C . LEU A 1 98 ? -0.439 -7.943 3.403 1.00 97.81 98 LEU A C 1
ATOM 810 O O . LEU A 1 98 ? -1.001 -7.649 4.451 1.00 97.81 98 LEU A O 1
ATOM 814 N N . ALA A 1 99 ? -1.097 -8.288 2.296 1.00 97.62 99 ALA A N 1
ATOM 815 C CA . ALA A 1 99 ? -2.553 -8.344 2.223 1.00 97.62 99 ALA A CA 1
ATOM 816 C C . ALA A 1 99 ? -3.139 -9.344 3.236 1.00 97.62 99 ALA A C 1
ATOM 818 O O . ALA A 1 99 ? -4.084 -9.012 3.946 1.00 97.62 99 ALA A O 1
ATOM 819 N N . GLU A 1 100 ? -2.532 -10.525 3.377 1.00 98.50 100 GLU A N 1
ATOM 820 C CA . GLU A 1 100 ? -2.923 -11.520 4.387 1.00 98.50 100 GLU A CA 1
ATOM 821 C C . GLU A 1 100 ? -2.773 -10.990 5.820 1.00 98.50 100 GLU A C 1
ATOM 823 O O . GLU A 1 100 ? -3.654 -11.176 6.663 1.00 98.50 100 GLU A O 1
ATOM 828 N N . ASN A 1 101 ? -1.663 -10.309 6.113 1.00 98.25 101 ASN A N 1
ATOM 829 C CA . ASN A 1 101 ? -1.427 -9.734 7.434 1.00 98.25 101 ASN A CA 1
ATOM 830 C C . ASN A 1 101 ? -2.401 -8.593 7.747 1.00 98.25 101 ASN A C 1
ATOM 832 O O . ASN A 1 101 ? -2.894 -8.522 8.871 1.00 98.25 101 ASN A O 1
ATOM 836 N N . VAL A 1 102 ? -2.701 -7.740 6.764 1.00 98.44 102 VAL A N 1
ATOM 837 C CA . VAL A 1 102 ? -3.707 -6.677 6.891 1.00 98.44 102 VAL A CA 1
ATOM 838 C C . VAL A 1 102 ? -5.076 -7.288 7.175 1.00 98.44 102 VAL A C 1
ATOM 840 O O . VAL A 1 102 ? -5.692 -6.921 8.169 1.00 98.44 102 VAL A O 1
ATOM 843 N N . ALA A 1 103 ? -5.496 -8.298 6.410 1.00 98.31 103 ALA A N 1
ATOM 844 C CA .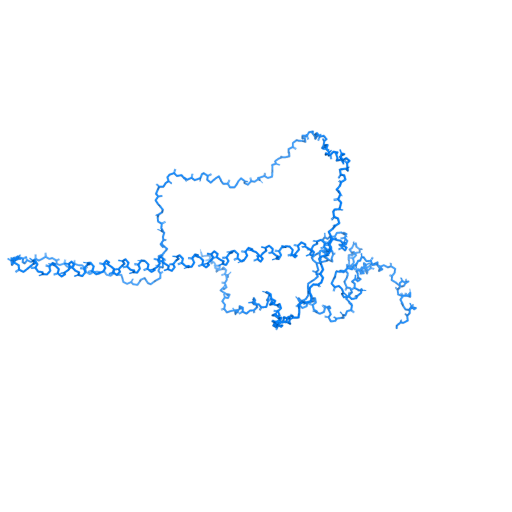 ALA A 1 103 ? -6.766 -8.986 6.639 1.00 98.31 103 ALA A CA 1
ATOM 845 C C . ALA A 1 103 ? -6.855 -9.606 8.048 1.00 98.31 103 ALA A C 1
ATOM 847 O O . ALA A 1 103 ? -7.905 -9.560 8.690 1.00 98.31 103 ALA A O 1
ATOM 848 N N . ARG A 1 104 ? -5.746 -10.154 8.566 1.00 98.44 104 ARG A N 1
ATOM 849 C CA . ARG A 1 104 ? -5.685 -10.690 9.935 1.00 98.44 104 ARG A CA 1
ATOM 850 C C . ARG A 1 104 ? -5.832 -9.597 10.998 1.00 98.44 104 ARG A C 1
ATOM 852 O O . ARG A 1 104 ? -6.484 -9.843 12.009 1.00 98.44 104 ARG A O 1
ATOM 859 N N . ILE A 1 105 ? -5.210 -8.435 10.801 1.00 98.00 105 ILE A N 1
ATOM 860 C CA . ILE A 1 105 ? -5.313 -7.300 11.730 1.00 98.00 105 ILE A CA 1
ATOM 861 C C . ILE A 1 105 ? -6.732 -6.733 11.698 1.00 98.00 105 ILE A C 1
ATOM 863 O O . ILE A 1 105 ? -7.358 -6.638 12.742 1.00 98.00 105 ILE A O 1
ATOM 867 N N . GLU A 1 106 ? -7.294 -6.496 10.514 1.00 98.38 106 GLU A N 1
ATOM 868 C CA . GLU A 1 106 ? -8.664 -5.992 10.367 1.00 98.38 106 GLU A CA 1
ATOM 869 C C . GLU A 1 106 ? -9.710 -6.917 11.005 1.00 98.38 106 GLU A C 1
ATOM 871 O O . GLU A 1 106 ? -10.702 -6.448 11.562 1.00 98.38 106 GLU A O 1
ATOM 876 N N . ALA A 1 107 ? -9.500 -8.236 10.949 1.00 98.56 107 ALA A N 1
ATOM 877 C CA . ALA A 1 107 ? -10.367 -9.194 11.628 1.00 98.56 107 ALA A CA 1
ATOM 878 C C . ALA A 1 107 ? -10.310 -9.054 13.161 1.00 98.56 107 ALA A C 1
ATOM 880 O O . ALA A 1 107 ? -11.344 -9.175 13.817 1.00 98.56 107 ALA A O 1
ATOM 881 N N . ARG A 1 108 ? -9.126 -8.778 13.726 1.00 98.44 108 ARG A N 1
ATOM 882 C CA . ARG A 1 108 ? -8.954 -8.526 15.167 1.00 98.44 108 ARG A CA 1
ATOM 883 C C . ARG A 1 108 ? -9.551 -7.185 15.568 1.00 98.44 108 ARG A C 1
ATOM 885 O O . ARG A 1 108 ? -10.363 -7.153 16.483 1.00 98.44 108 ARG A O 1
ATOM 892 N N . ASP A 1 109 ? -9.249 -6.128 14.819 1.00 98.44 109 ASP A N 1
ATOM 893 C CA . ASP A 1 109 ? -9.777 -4.783 15.061 1.00 98.44 109 ASP A CA 1
ATOM 894 C C . ASP A 1 109 ? -11.312 -4.777 15.038 1.00 98.44 109 ASP A C 1
ATOM 896 O O . ASP A 1 109 ? -11.955 -4.101 15.841 1.00 98.44 109 ASP A O 1
ATOM 900 N N . ARG A 1 110 ? -11.927 -5.567 14.146 1.00 98.38 110 ARG A N 1
ATOM 901 C CA . ARG A 1 110 ? -13.386 -5.728 14.096 1.00 98.38 110 ARG A CA 1
ATOM 902 C C . ARG A 1 110 ? -13.934 -6.414 15.350 1.00 98.38 110 ARG A C 1
ATOM 904 O O . ARG A 1 110 ? -14.919 -5.931 15.901 1.00 98.38 110 ARG A O 1
ATOM 911 N N . ALA A 1 111 ? -13.298 -7.491 15.806 1.00 98.62 111 ALA A N 1
ATOM 912 C CA . ALA A 1 111 ? -13.710 -8.199 17.018 1.00 98.62 111 ALA A CA 1
ATOM 913 C C . ALA A 1 111 ? -13.581 -7.311 18.269 1.00 98.62 111 ALA A C 1
ATOM 915 O O . ALA A 1 111 ? -14.512 -7.224 19.068 1.00 98.62 111 ALA A O 1
ATOM 916 N N . GLU A 1 112 ? -12.470 -6.582 18.397 1.00 98.31 112 GLU A N 1
ATOM 917 C CA . GLU A 1 112 ? -12.249 -5.631 19.492 1.00 98.31 112 GLU A CA 1
ATOM 918 C C . GLU A 1 112 ? -13.264 -4.477 19.456 1.00 98.31 112 GLU A C 1
ATOM 920 O O . GLU A 1 112 ? -13.811 -4.083 20.488 1.00 98.31 112 GLU A O 1
ATOM 925 N N . ALA A 1 113 ? -13.580 -3.951 18.268 1.00 98.25 113 ALA A N 1
ATOM 926 C CA . ALA A 1 113 ? -14.587 -2.904 18.113 1.00 98.25 113 ALA A CA 1
ATOM 927 C C . ALA A 1 113 ? -15.995 -3.377 18.516 1.00 98.25 113 ALA A C 1
ATOM 929 O O . ALA A 1 113 ? -16.757 -2.610 19.115 1.00 98.25 113 ALA A O 1
ATOM 930 N N . GLU A 1 114 ? -16.349 -4.625 18.206 1.00 98.56 114 GLU A N 1
ATOM 931 C CA . GLU A 1 114 ? -17.614 -5.242 18.619 1.00 98.56 114 GLU A CA 1
ATOM 932 C C . GLU A 1 114 ? -17.680 -5.437 20.140 1.00 98.56 114 GLU A C 1
ATOM 934 O O . GLU A 1 114 ? -18.690 -5.089 20.761 1.00 98.56 114 GLU A O 1
ATOM 939 N N . GLU A 1 115 ? -16.596 -5.902 20.759 1.00 98.38 115 GLU A N 1
ATOM 940 C CA . GLU A 1 115 ? -16.503 -6.061 22.213 1.00 98.38 115 GLU A CA 1
ATOM 941 C C . GLU A 1 115 ? -16.607 -4.715 22.943 1.00 98.38 115 GLU A C 1
ATOM 943 O O . GLU A 1 115 ? -17.423 -4.553 23.855 1.00 98.38 115 GLU A O 1
ATOM 948 N N . LEU A 1 116 ? -15.868 -3.699 22.494 1.00 98.25 116 LEU A N 1
ATOM 949 C CA . LEU A 1 116 ? -15.953 -2.349 23.056 1.00 98.25 116 LEU A CA 1
ATOM 950 C C . LEU A 1 116 ? -17.351 -1.748 22.896 1.00 98.25 116 LEU A C 1
ATOM 952 O O . LEU A 1 116 ? -17.848 -1.062 23.798 1.00 98.25 116 LEU A O 1
ATOM 956 N N . ARG A 1 117 ? -18.008 -2.003 21.759 1.00 98.06 117 ARG A N 1
ATOM 957 C CA . ARG A 1 117 ? -19.393 -1.578 21.539 1.00 98.06 117 ARG A CA 1
ATOM 958 C C . ARG A 1 117 ? -20.330 -2.247 22.539 1.00 98.06 117 ARG A C 1
ATOM 960 O O . ARG A 1 117 ? -21.189 -1.556 23.088 1.00 98.06 117 ARG A O 1
ATOM 967 N N . ARG A 1 118 ? -20.144 -3.540 22.808 1.00 98.19 118 ARG A N 1
ATOM 968 C CA . ARG A 1 118 ? -20.920 -4.285 23.803 1.00 98.19 118 ARG A CA 1
ATOM 969 C C . ARG A 1 118 ? -20.711 -3.729 25.212 1.00 98.19 118 ARG A C 1
ATOM 971 O O . ARG A 1 118 ? -21.692 -3.382 25.862 1.00 98.19 118 ARG A O 1
ATOM 978 N N . ILE A 1 119 ? -19.465 -3.533 25.644 1.00 98.12 119 ILE A N 1
ATOM 979 C CA . ILE A 1 119 ? -19.149 -2.961 26.966 1.00 98.12 119 ILE A CA 1
ATOM 980 C C . ILE A 1 119 ? -19.772 -1.567 27.120 1.00 98.12 119 ILE A C 1
ATOM 982 O O . ILE A 1 119 ? -20.342 -1.248 28.163 1.00 98.12 119 ILE A O 1
ATOM 986 N N . ARG A 1 120 ? -19.718 -0.730 26.074 1.00 97.62 120 ARG A N 1
ATOM 987 C CA . ARG A 1 120 ? -20.340 0.603 26.095 1.00 97.62 120 ARG A CA 1
ATOM 988 C C . ARG A 1 120 ? -21.863 0.523 26.224 1.00 97.62 120 ARG A C 1
ATOM 990 O O . ARG A 1 120 ? -22.444 1.333 26.941 1.00 97.62 120 ARG A O 1
ATOM 997 N N . GLN A 1 121 ? -22.502 -0.423 25.539 1.00 98.06 121 GLN A N 1
ATOM 998 C CA . GLN A 1 121 ? -23.947 -0.637 25.640 1.00 98.06 121 GLN A CA 1
ATOM 999 C C . GLN A 1 121 ? -24.346 -1.135 27.033 1.00 98.06 121 GLN A C 1
ATOM 1001 O O . GLN A 1 121 ? -25.269 -0.580 27.623 1.00 98.06 121 GLN A O 1
ATOM 1006 N N . GLU A 1 122 ? -23.619 -2.104 27.588 1.00 97.94 122 GLU A N 1
ATOM 1007 C CA . GLU A 1 122 ? -23.847 -2.615 28.946 1.00 97.94 122 GLU A CA 1
ATOM 1008 C C . GLU A 1 122 ? -23.631 -1.519 30.004 1.00 97.94 122 GLU A C 1
ATOM 1010 O O . GLU A 1 122 ? -24.439 -1.360 30.919 1.00 97.94 122 GLU A O 1
ATOM 1015 N N . GLY A 1 123 ? -22.583 -0.702 29.854 1.00 97.69 123 GLY A N 1
ATOM 1016 C CA . GLY A 1 123 ? -22.332 0.446 30.727 1.00 97.69 123 GLY A CA 1
ATOM 1017 C C . GLY A 1 123 ? -23.440 1.502 30.662 1.00 97.69 123 GLY A C 1
ATOM 1018 O O . GLY A 1 123 ? -23.863 2.013 31.698 1.00 97.69 123 GLY A O 1
ATOM 1019 N N . ALA A 1 124 ? -23.955 1.794 29.463 1.00 97.75 124 ALA A N 1
ATOM 1020 C CA . ALA A 1 124 ? -25.075 2.717 29.285 1.00 97.75 124 ALA A CA 1
ATOM 1021 C C . ALA A 1 124 ? -26.376 2.182 29.909 1.00 97.75 124 ALA A C 1
ATOM 1023 O O . ALA A 1 124 ? -27.106 2.947 30.539 1.00 97.75 124 ALA A O 1
ATOM 1024 N N . GLN A 1 125 ? -26.649 0.879 29.778 1.00 98.00 125 GLN A N 1
ATOM 1025 C CA . GLN A 1 125 ? -27.811 0.236 30.402 1.00 98.00 125 GLN A CA 1
ATOM 1026 C C . GLN A 1 125 ? -27.738 0.296 31.930 1.00 98.00 125 GLN A C 1
ATOM 1028 O O . GLN A 1 125 ? -28.698 0.727 32.562 1.00 98.00 125 GLN A O 1
ATOM 1033 N N . ARG A 1 126 ? -26.584 -0.031 32.525 1.00 97.81 126 ARG A N 1
ATOM 1034 C CA . ARG A 1 126 ? -26.397 0.061 33.985 1.00 97.81 126 ARG A CA 1
ATOM 1035 C C . ARG A 1 126 ? -26.594 1.482 34.513 1.00 97.81 126 ARG A C 1
ATOM 1037 O O . ARG A 1 126 ? -27.283 1.668 35.507 1.00 97.81 126 ARG A O 1
ATOM 1044 N N . ALA A 1 127 ? -26.064 2.493 33.821 1.00 97.19 127 ALA A N 1
ATOM 1045 C CA . ALA A 1 127 ? -26.270 3.889 34.211 1.00 97.19 127 ALA A CA 1
ATOM 1046 C C . ALA A 1 127 ? -27.757 4.299 34.164 1.00 97.19 127 ALA A C 1
ATOM 1048 O O . ALA A 1 127 ? -28.236 5.030 35.036 1.00 97.19 127 ALA A O 1
ATOM 1049 N N . LEU A 1 128 ? -28.508 3.812 33.171 1.00 98.00 128 LEU A N 1
ATOM 1050 C CA . LEU A 1 128 ? -29.955 4.030 33.091 1.00 98.00 128 LEU A CA 1
ATOM 1051 C C . LEU A 1 128 ? -30.699 3.346 34.254 1.00 98.00 128 LEU A C 1
ATOM 1053 O O . LEU A 1 128 ? -31.594 3.936 34.856 1.00 98.00 128 LEU A O 1
ATOM 1057 N N . GLU A 1 129 ? -30.314 2.122 34.610 1.00 97.88 129 GLU A N 1
ATOM 1058 C CA . GLU A 1 129 ? -30.905 1.402 35.745 1.00 97.88 129 GLU A CA 1
ATOM 1059 C C . GLU A 1 129 ? -30.624 2.103 37.081 1.00 97.88 129 GLU A C 1
ATOM 1061 O O . GLU A 1 129 ? -31.536 2.267 37.896 1.00 97.88 129 GLU A O 1
ATOM 1066 N N . ASP A 1 130 ? -29.393 2.570 37.297 1.00 97.94 130 ASP A N 1
ATOM 1067 C CA . ASP A 1 130 ? -29.001 3.273 38.522 1.00 97.94 130 ASP A CA 1
ATOM 1068 C C . ASP A 1 130 ? -29.739 4.609 38.678 1.00 97.94 130 ASP A C 1
ATOM 1070 O O . ASP A 1 130 ? -30.258 4.912 39.757 1.00 97.94 130 ASP A O 1
ATOM 1074 N N . THR A 1 131 ? -29.869 5.380 37.592 1.00 97.56 131 THR A N 1
ATOM 1075 C CA . THR A 1 131 ? -30.655 6.628 37.599 1.00 97.56 131 THR A CA 1
ATOM 1076 C C . THR A 1 131 ? -32.138 6.366 37.866 1.00 97.56 131 THR A C 1
ATOM 1078 O O . THR A 1 131 ? -32.752 7.089 38.655 1.00 97.56 131 THR A O 1
ATOM 1081 N N . SER A 1 132 ? -32.709 5.294 37.302 1.00 97.62 132 SER A N 1
ATOM 1082 C CA . SER A 1 132 ? -34.087 4.874 37.591 1.00 97.62 132 SER A CA 1
ATOM 1083 C C . SER A 1 132 ? -34.271 4.485 39.062 1.00 97.62 132 SER A C 1
ATOM 1085 O O . SER A 1 132 ? -35.235 4.914 39.701 1.00 97.62 132 SER A O 1
ATOM 1087 N N . ARG A 1 133 ? -33.342 3.709 39.636 1.00 97.19 133 ARG A N 1
ATOM 1088 C CA . ARG A 1 133 ? -33.375 3.320 41.058 1.00 97.19 133 ARG A CA 1
ATOM 1089 C C . ARG A 1 133 ? -33.258 4.524 41.984 1.00 97.19 133 ARG A C 1
ATOM 1091 O O . ARG A 1 133 ? -33.970 4.602 42.984 1.00 97.19 133 ARG A O 1
ATOM 1098 N N . GLN A 1 134 ? -32.383 5.470 41.658 1.00 97.06 134 GLN A N 1
ATOM 1099 C CA . GLN A 1 134 ? -32.239 6.699 42.430 1.00 97.06 134 GLN A CA 1
ATOM 1100 C C . GLN A 1 134 ? -33.506 7.559 42.356 1.00 97.06 134 GLN A C 1
ATOM 1102 O O . GLN A 1 134 ? -33.946 8.084 43.378 1.00 97.06 134 GLN A O 1
ATOM 1107 N N . GLY A 1 135 ? -34.128 7.653 41.176 1.00 97.25 135 GLY A N 1
ATOM 1108 C CA . GLY A 1 135 ? -35.411 8.331 40.997 1.00 97.25 135 GLY A CA 1
ATOM 1109 C C . GLY A 1 135 ? -36.519 7.723 41.858 1.00 97.25 135 GLY A C 1
ATOM 1110 O O . GLY A 1 135 ? -37.226 8.453 42.548 1.00 97.25 135 GLY A O 1
ATOM 1111 N N . GLN A 1 136 ? -36.621 6.391 41.891 1.00 96.62 136 GLN A N 1
ATOM 1112 C CA . GLN A 1 136 ? -37.587 5.687 42.743 1.00 96.62 136 GLN A CA 1
ATOM 1113 C C . GLN A 1 136 ? -37.348 5.947 44.235 1.00 96.62 136 GLN A C 1
ATOM 1115 O O . GLN A 1 136 ? -38.292 6.283 44.945 1.00 96.62 136 GLN A O 1
ATOM 1120 N N . ARG A 1 137 ? -36.094 5.865 44.701 1.00 96.25 137 ARG A N 1
ATOM 1121 C CA . ARG A 1 137 ? -35.749 6.161 46.104 1.00 96.25 137 ARG A CA 1
ATOM 1122 C C . ARG A 1 137 ? -36.131 7.583 46.502 1.00 96.25 137 ARG A C 1
ATOM 1124 O O . ARG A 1 137 ? -36.671 7.784 47.581 1.00 96.25 137 ARG A O 1
ATOM 1131 N N . ARG A 1 138 ? -35.895 8.553 45.617 1.00 96.56 138 ARG A N 1
ATOM 1132 C CA . ARG A 1 138 ? -36.248 9.954 45.863 1.00 96.56 138 ARG A CA 1
ATOM 1133 C C . ARG A 1 138 ? -37.760 10.165 45.944 1.00 96.56 138 ARG A C 1
ATOM 1135 O O . ARG A 1 138 ? -38.217 10.939 46.773 1.00 96.56 138 ARG A O 1
ATOM 1142 N N . LEU A 1 139 ? -38.537 9.488 45.097 1.00 95.94 139 LEU A N 1
ATOM 1143 C CA . LEU A 1 139 ? -40.001 9.534 45.177 1.00 95.94 139 LEU A CA 1
ATOM 1144 C C . LEU A 1 139 ? -40.518 8.903 46.475 1.00 95.94 139 LEU A C 1
ATOM 1146 O O . LEU A 1 139 ? -41.435 9.441 47.087 1.00 95.94 139 LEU A O 1
ATOM 1150 N N . GLU A 1 140 ? -39.916 7.798 46.915 1.00 94.88 140 GLU A N 1
ATOM 1151 C CA . GLU A 1 140 ? -40.262 7.158 48.187 1.00 94.88 140 GLU A CA 1
ATOM 1152 C C . GLU A 1 140 ? -39.920 8.048 49.396 1.00 94.88 140 GLU A C 1
ATOM 1154 O O . GLU A 1 140 ? -40.691 8.121 50.351 1.00 94.88 140 GLU A O 1
ATOM 1159 N N . GLU A 1 141 ? -38.788 8.753 49.352 1.00 94.81 141 GLU A N 1
ATOM 1160 C CA . GLU A 1 141 ? -38.379 9.712 50.384 1.00 94.81 141 GLU A CA 1
ATOM 1161 C C . GLU A 1 141 ? -39.346 10.901 50.464 1.00 94.81 141 GLU A C 1
ATOM 1163 O O . GLU A 1 141 ? -39.845 11.204 51.545 1.00 94.81 141 GLU A O 1
ATOM 1168 N N . LEU A 1 142 ? -39.719 11.483 49.317 1.00 94.31 142 LEU A N 1
ATOM 1169 C CA . LEU A 1 142 ? -40.725 12.549 49.251 1.00 94.31 142 LEU A CA 1
ATOM 1170 C C . LEU A 1 142 ? -42.092 12.100 49.796 1.00 94.31 142 LEU A C 1
ATOM 1172 O O . LEU A 1 142 ? -42.772 12.876 50.466 1.00 94.31 142 LEU A O 1
ATOM 1176 N N . ALA A 1 143 ? -42.491 10.848 49.550 1.00 92.44 143 ALA A N 1
ATOM 1177 C CA . ALA A 1 143 ? -43.729 10.296 50.101 1.00 92.44 143 ALA A CA 1
ATOM 1178 C C . ALA A 1 143 ? -43.666 10.134 51.633 1.00 92.44 143 ALA A C 1
ATOM 1180 O O . ALA A 1 143 ? -44.646 10.410 52.324 1.00 92.44 143 ALA A O 1
ATOM 1181 N N . LYS A 1 144 ? -42.511 9.743 52.189 1.00 91.62 144 LYS A N 1
ATOM 1182 C CA . LYS A 1 144 ? -42.318 9.650 53.649 1.00 91.62 144 LYS A CA 1
ATOM 1183 C C . LYS A 1 144 ? -42.288 11.023 54.318 1.00 91.62 144 LYS A C 1
ATOM 1185 O O . LYS A 1 144 ? -42.854 11.183 55.396 1.00 91.62 144 LYS A O 1
ATOM 1190 N N . GLU A 1 145 ? -41.668 12.020 53.688 1.00 88.12 145 GLU A N 1
ATOM 1191 C CA . GLU A 1 145 ? -41.627 13.389 54.220 1.00 88.12 145 GLU A CA 1
ATOM 1192 C C . GLU A 1 145 ? -43.021 14.027 54.309 1.00 88.12 145 GLU A C 1
ATOM 1194 O O . GLU A 1 145 ? -43.291 14.762 55.264 1.00 88.12 145 GLU A O 1
ATOM 1199 N N . SER A 1 146 ? -43.931 13.704 53.379 1.00 81.38 146 SER A N 1
ATOM 1200 C CA . SER A 1 146 ? -45.305 14.224 53.422 1.00 81.38 146 SER A CA 1
ATOM 1201 C C . SER A 1 146 ? -46.126 13.754 54.632 1.00 81.38 146 SER A C 1
ATOM 1203 O O . SER A 1 146 ? -46.997 14.498 55.080 1.00 81.38 146 SER A O 1
ATOM 1205 N N . ASP A 1 147 ? -45.819 12.595 55.225 1.00 73.31 147 ASP A N 1
ATOM 1206 C CA . ASP A 1 147 ? -46.521 12.108 56.425 1.00 73.31 147 ASP A CA 1
ATOM 1207 C C . ASP A 1 147 ? -46.004 12.753 57.725 1.00 73.31 147 ASP A C 1
ATOM 1209 O O . ASP A 1 147 ? -46.752 12.907 58.692 1.00 73.31 147 ASP A O 1
ATOM 1213 N N . VAL A 1 148 ? -44.738 13.184 57.766 1.00 68.88 148 VAL A N 1
ATOM 1214 C CA . VAL A 1 148 ? -44.106 13.698 58.998 1.00 68.88 148 VAL A CA 1
ATOM 1215 C C . VAL A 1 148 ? -44.353 15.201 59.210 1.00 68.88 148 VAL A C 1
ATOM 1217 O O . VAL A 1 148 ? -44.343 15.670 60.346 1.00 68.88 148 VAL A O 1
ATOM 1220 N N . HIS A 1 149 ? -44.638 15.974 58.157 1.00 57.72 149 HIS A N 1
ATOM 1221 C CA . HIS A 1 149 ? -44.840 17.431 58.262 1.00 57.72 149 HIS A CA 1
ATOM 1222 C C . HIS A 1 149 ? -46.281 17.894 58.561 1.00 57.72 149 HIS A C 1
ATOM 1224 O O . HIS A 1 149 ? -46.544 19.095 58.561 1.00 57.72 149 HIS A O 1
ATOM 1230 N N . SER A 1 150 ? -47.212 16.995 58.905 1.00 57.47 150 SER A N 1
ATOM 1231 C CA . SER A 1 150 ? -48.591 17.385 59.260 1.00 57.47 150 SER A CA 1
ATOM 1232 C C . SER A 1 150 ? -48.763 17.985 60.674 1.00 57.47 150 SER A C 1
ATOM 1234 O O . SER A 1 150 ? -49.873 18.380 61.026 1.00 57.47 150 SER A O 1
ATOM 1236 N N . THR A 1 151 ? -47.711 18.104 61.498 1.00 57.69 151 THR A N 1
ATOM 1237 C CA . THR A 1 151 ? -47.841 18.542 62.911 1.00 57.69 151 THR A CA 1
ATOM 1238 C C . THR A 1 151 ? -46.972 19.719 63.371 1.00 57.69 151 THR A C 1
ATOM 1240 O O . THR A 1 151 ? -47.094 20.098 64.533 1.00 57.69 151 THR A O 1
ATOM 1243 N N . SER A 1 152 ? -46.174 20.379 62.520 1.00 47.19 152 SER A N 1
ATOM 1244 C CA . SER A 1 152 ? -45.372 21.545 62.952 1.00 47.19 152 SER A CA 1
ATOM 1245 C C . SER A 1 152 ? -45.777 22.851 62.261 1.00 47.19 152 SER A C 1
ATOM 1247 O O . SER A 1 152 ? -45.160 23.306 61.306 1.00 47.19 152 SER A O 1
ATOM 1249 N N . THR A 1 153 ? -46.859 23.422 62.789 1.00 51.41 153 THR A N 1
ATOM 1250 C CA . THR A 1 153 ? -46.901 24.784 63.347 1.00 51.41 153 THR A CA 1
ATOM 1251 C C . THR A 1 153 ? -46.520 25.975 62.453 1.00 51.41 153 THR A C 1
ATOM 1253 O O . THR A 1 153 ? -45.361 26.315 62.249 1.00 51.41 153 THR A O 1
ATOM 1256 N N . LEU A 1 154 ? -47.579 26.689 62.059 1.00 57.75 154 LEU A N 1
ATOM 1257 C CA . LEU A 1 154 ? -47.703 28.146 61.932 1.00 57.75 154 LEU A CA 1
ATOM 1258 C C . LEU A 1 154 ? -46.668 28.949 62.754 1.00 57.75 154 LEU A C 1
ATOM 1260 O O . LEU A 1 154 ? -46.810 28.998 63.972 1.00 57.75 154 LEU A O 1
ATOM 1264 N N . GLN A 1 155 ? -45.736 29.670 62.113 1.00 53.28 155 GLN A N 1
ATOM 1265 C CA . GLN A 1 155 ? -45.384 31.056 62.483 1.00 53.28 155 GLN A CA 1
ATOM 1266 C C . GLN A 1 155 ? -44.337 31.712 61.556 1.00 53.28 155 GLN A C 1
ATOM 1268 O O . GLN A 1 155 ? -43.278 31.158 61.282 1.00 53.28 155 GLN A O 1
ATOM 1273 N N . THR A 1 156 ? -44.650 32.965 61.204 1.00 43.75 156 THR A N 1
ATOM 1274 C CA . THR A 1 156 ? -43.734 34.087 60.912 1.00 43.75 156 THR A CA 1
ATOM 1275 C C . THR A 1 156 ? -43.300 34.331 59.459 1.00 43.75 156 THR A C 1
ATOM 1277 O O . THR A 1 156 ? -42.257 33.916 58.968 1.00 43.75 156 THR A O 1
ATOM 1280 N N . SER A 1 157 ? -44.182 35.097 58.821 1.00 65.00 157 SER A N 1
ATOM 1281 C CA . SER A 1 157 ? -43.995 36.235 57.913 1.00 65.00 157 SER A CA 1
ATOM 1282 C C . SER A 1 157 ? -42.620 36.927 57.798 1.00 65.00 157 SER A C 1
ATOM 1284 O O . SER A 1 157 ? -42.000 37.289 58.791 1.00 65.00 157 SER A O 1
ATOM 1286 N N . GLU A 1 158 ? -42.349 37.300 56.539 1.00 57.41 158 GLU A N 1
ATOM 1287 C CA . GLU A 1 158 ? -41.838 38.595 56.042 1.00 57.41 158 GLU A CA 1
ATOM 1288 C C . GLU A 1 158 ? -40.358 38.789 55.638 1.00 57.41 158 GLU A C 1
ATOM 1290 O O . GLU A 1 158 ? -39.417 38.622 56.402 1.00 57.41 158 GLU A O 1
ATOM 1295 N N . ALA A 1 159 ? -40.255 39.308 54.402 1.00 53.44 159 ALA A N 1
ATOM 1296 C CA . ALA A 1 159 ? -39.205 40.123 53.786 1.00 53.44 159 ALA A CA 1
ATOM 1297 C C . ALA A 1 159 ? -37.915 39.446 53.274 1.00 53.44 159 ALA A C 1
ATOM 1299 O O . ALA A 1 159 ? -36.990 39.162 54.026 1.00 53.44 159 ALA A O 1
ATOM 1300 N N . THR A 1 160 ? -37.760 39.387 51.940 1.00 50.34 160 THR A N 1
ATOM 1301 C CA . THR A 1 160 ? -36.853 40.296 51.185 1.00 50.34 160 THR A CA 1
ATOM 1302 C C . THR A 1 160 ? -36.732 39.883 49.705 1.00 50.34 160 THR A C 1
ATOM 1304 O O . THR A 1 160 ? -36.024 38.955 49.336 1.00 50.34 160 THR A O 1
ATOM 1307 N N . THR A 1 161 ? -37.497 40.585 48.865 1.00 52.81 161 THR A N 1
ATOM 1308 C CA . THR A 1 161 ? -37.073 41.413 47.717 1.00 52.81 161 THR A CA 1
ATOM 1309 C C . THR A 1 161 ? -35.845 41.017 46.868 1.00 52.81 161 THR A C 1
ATOM 1311 O O . THR A 1 161 ? -34.706 41.143 47.294 1.00 52.81 161 THR A O 1
ATOM 1314 N N . GLN A 1 162 ? -36.152 40.740 45.589 1.00 54.06 162 GLN A N 1
ATOM 1315 C CA . GLN A 1 162 ? -35.439 41.073 44.337 1.00 54.06 162 GLN A CA 1
ATOM 1316 C C . GLN A 1 162 ? -33.977 40.635 44.140 1.00 54.06 162 GLN A C 1
ATOM 1318 O O . GLN A 1 162 ? -33.066 41.198 44.735 1.00 54.06 162 GLN A O 1
ATOM 1323 N N . LYS A 1 163 ? -33.744 39.868 43.061 1.00 49.41 163 LYS A N 1
ATOM 1324 C CA . LYS A 1 163 ? -32.975 40.377 41.907 1.00 49.41 163 LYS A CA 1
ATOM 1325 C C . LYS A 1 163 ? -33.207 39.529 40.653 1.00 49.41 163 LYS A C 1
ATOM 1327 O O . LYS A 1 163 ? -32.696 38.423 40.523 1.00 49.41 163 LYS A O 1
ATOM 1332 N N . SER A 1 164 ? -33.949 40.102 39.712 1.00 58.22 164 SER A N 1
ATOM 1333 C CA . SER A 1 164 ? -33.888 39.752 38.294 1.00 58.22 164 SER A CA 1
ATOM 1334 C C . SER A 1 164 ? -32.636 40.381 37.680 1.00 58.22 164 SER A C 1
ATOM 1336 O O . SER A 1 164 ? -32.391 41.560 37.920 1.00 58.22 164 SER A O 1
ATOM 1338 N N . GLN A 1 165 ? -31.885 39.624 36.880 1.00 52.06 165 GLN A N 1
ATOM 1339 C CA . GLN A 1 165 ? -31.155 40.066 35.675 1.00 52.06 165 GLN A CA 1
ATOM 1340 C C . GLN A 1 165 ? -30.450 38.831 35.085 1.00 52.06 165 GLN A C 1
ATOM 1342 O O . GLN A 1 165 ? -29.638 38.201 35.748 1.00 52.06 165 GLN A O 1
ATOM 1347 N N . GLN A 1 166 ? -30.971 38.321 33.965 1.00 52.38 166 GLN A N 1
ATOM 1348 C CA . GLN A 1 166 ? -30.412 38.514 32.615 1.00 52.38 166 GLN A CA 1
ATOM 1349 C C . GLN A 1 166 ? -29.169 37.657 32.350 1.00 52.38 166 GLN A C 1
ATOM 1351 O O . GLN A 1 166 ? -28.131 37.956 32.914 1.00 52.38 166 GLN A O 1
ATOM 1356 N N . VAL A 1 167 ? -29.315 36.649 31.474 1.00 46.62 167 VAL A N 1
ATOM 1357 C CA . VAL A 1 167 ? -28.428 36.190 30.368 1.00 46.62 167 VAL A CA 1
ATOM 1358 C C . VAL A 1 167 ? -29.216 35.032 29.716 1.00 46.62 167 VAL A C 1
ATOM 1360 O O . VAL A 1 167 ? -29.337 33.967 30.306 1.00 46.62 167 VAL A O 1
ATOM 1363 N N . GLU A 1 168 ? -30.045 35.198 28.687 1.00 55.88 168 GLU A N 1
ATOM 1364 C CA . GLU A 1 168 ? -29.783 35.476 27.263 1.00 55.88 168 GLU A CA 1
ATOM 1365 C C . GLU A 1 168 ? -28.608 34.707 26.615 1.00 55.88 168 GLU A C 1
ATOM 1367 O O . GLU A 1 168 ? -27.452 35.102 26.693 1.00 55.88 168 GLU A O 1
ATOM 1372 N N . VAL A 1 169 ? -28.987 33.618 25.929 1.00 55.44 169 VAL A N 1
ATOM 1373 C CA . VAL A 1 169 ? -28.365 32.983 24.750 1.00 55.44 169 VAL A CA 1
ATOM 1374 C C . VAL A 1 169 ? -26.900 32.550 24.874 1.00 55.44 169 VAL A C 1
ATOM 1376 O O . VAL A 1 169 ? -25.997 33.283 24.494 1.00 55.44 169 VAL A O 1
ATOM 1379 N N . GLN A 1 170 ? -26.683 31.270 25.207 1.00 45.53 170 GLN A N 1
ATOM 1380 C CA . GLN A 1 170 ? -25.603 30.470 24.609 1.00 45.53 170 GLN A CA 1
ATOM 1381 C C . GLN A 1 170 ? -26.079 29.039 24.340 1.00 45.53 170 GLN A C 1
ATOM 1383 O O . GLN A 1 170 ? -26.018 28.147 25.182 1.00 45.53 170 GLN A O 1
ATOM 1388 N N . ALA A 1 171 ? -26.559 28.837 23.116 1.00 51.03 171 ALA A N 1
ATOM 1389 C CA . ALA A 1 171 ? -26.496 27.546 22.458 1.00 51.03 171 ALA A CA 1
ATOM 1390 C C . ALA A 1 171 ? -25.037 27.265 22.045 1.00 51.03 171 ALA A C 1
ATOM 1392 O O . ALA A 1 171 ? -24.310 28.183 21.672 1.00 51.03 171 ALA A O 1
ATOM 1393 N N . ALA A 1 172 ? -24.663 25.983 22.065 1.00 50.91 172 ALA A N 1
ATOM 1394 C CA . ALA A 1 172 ? -23.426 25.402 21.529 1.00 50.91 172 ALA A CA 1
ATOM 1395 C C . ALA A 1 172 ? -22.125 25.583 22.339 1.00 50.91 172 ALA A C 1
ATOM 1397 O O . ALA A 1 172 ? -21.165 26.178 21.862 1.00 50.91 172 ALA A O 1
ATOM 1398 N N . GLN A 1 173 ? -22.031 24.913 23.493 1.00 46.06 173 GLN A N 1
ATOM 1399 C CA . GLN A 1 173 ? -20.765 24.318 23.945 1.00 46.06 173 GLN A CA 1
ATOM 1400 C C . GLN A 1 173 ? -21.029 22.916 24.505 1.00 46.06 173 GLN A C 1
ATOM 1402 O O . GLN A 1 173 ? -21.411 22.736 25.659 1.00 46.06 173 GLN A O 1
ATOM 1407 N N . SER A 1 174 ? -20.851 21.911 23.644 1.00 47.91 174 SER A N 1
ATOM 1408 C CA . SER A 1 174 ? -20.784 20.507 24.038 1.00 47.91 174 SER A CA 1
ATOM 1409 C C . SER A 1 174 ? -19.640 20.320 25.025 1.00 47.91 174 SER A C 1
ATOM 1411 O O . SER A 1 174 ? -18.469 20.508 24.696 1.00 47.91 174 SER A O 1
ATOM 1413 N N . GLN A 1 175 ? -20.017 19.950 26.240 1.00 45.25 175 GLN A N 1
ATOM 1414 C CA . GLN A 1 175 ? -19.129 19.573 27.320 1.00 45.25 175 GLN A CA 1
ATOM 1415 C C . GLN A 1 175 ? -18.302 18.359 26.890 1.00 45.25 175 GLN A C 1
ATOM 1417 O O . GLN A 1 175 ? -18.807 17.251 26.709 1.00 45.25 175 GLN A O 1
ATOM 1422 N N . GLN A 1 176 ? -17.003 18.582 26.721 1.00 43.66 176 GLN A N 1
ATOM 1423 C CA . GLN A 1 176 ? -16.017 17.527 26.853 1.00 43.66 176 GLN A CA 1
ATOM 1424 C C . GLN A 1 176 ? -16.018 17.115 28.326 1.00 43.66 176 GLN A C 1
ATOM 1426 O O . GLN A 1 176 ? -15.483 17.821 29.176 1.00 43.66 176 GLN A O 1
ATOM 1431 N N . ASN A 1 177 ? -16.657 15.986 28.626 1.00 46.38 177 ASN A N 1
ATOM 1432 C CA . ASN A 1 177 ? -16.501 15.291 29.896 1.00 46.38 177 ASN A CA 1
ATOM 1433 C C . ASN A 1 177 ? -15.053 14.798 30.002 1.00 46.38 177 ASN A C 1
ATOM 1435 O O . ASN A 1 177 ? -14.717 13.694 29.571 1.00 46.38 177 ASN A O 1
ATOM 1439 N N . THR A 1 178 ? -14.181 15.631 30.559 1.00 42.03 178 THR A N 1
ATOM 1440 C CA . THR A 1 178 ? -12.890 15.210 31.093 1.00 42.03 178 THR A CA 1
ATOM 1441 C C . THR A 1 178 ? -13.154 14.396 32.350 1.00 42.03 178 THR A C 1
ATOM 1443 O O . THR A 1 178 ? -13.399 14.925 33.429 1.00 42.03 178 THR A O 1
ATOM 1446 N N . ILE A 1 179 ? -13.125 13.077 32.183 1.00 48.56 179 ILE A N 1
ATOM 1447 C CA . ILE A 1 179 ? -12.962 12.122 33.272 1.00 48.56 179 ILE A CA 1
ATOM 1448 C C . ILE A 1 179 ? -11.640 12.470 33.957 1.00 48.56 179 ILE A C 1
ATOM 1450 O O . ILE A 1 179 ? -10.572 12.296 33.373 1.00 48.56 179 ILE A O 1
ATOM 1454 N N . THR A 1 180 ? -11.716 13.006 35.171 1.00 47.88 180 THR A N 1
ATOM 1455 C CA . THR A 1 180 ? -10.572 13.183 36.064 1.00 47.88 180 THR A CA 1
ATOM 1456 C C . THR A 1 180 ? -10.133 11.792 36.534 1.00 47.88 180 THR A C 1
ATOM 1458 O O . THR A 1 180 ? -10.907 11.134 37.233 1.00 47.88 180 THR A O 1
ATOM 1461 N N . PRO A 1 181 ? -8.947 11.287 36.151 1.00 55.66 181 PRO A N 1
ATOM 1462 C CA . PRO A 1 181 ? -8.444 10.036 36.698 1.00 55.66 181 PRO A CA 1
ATOM 1463 C C . PRO A 1 181 ? -8.018 10.236 38.164 1.00 55.66 181 PRO A C 1
ATOM 1465 O O . PRO A 1 181 ? -7.560 11.326 38.525 1.00 55.66 181 PRO A O 1
ATOM 1468 N N . PRO A 1 182 ? -8.153 9.206 39.018 1.00 57.88 182 PRO A N 1
ATOM 1469 C CA . PRO A 1 182 ? -7.643 9.247 40.381 1.00 57.88 182 PRO A CA 1
ATOM 1470 C C . PRO A 1 182 ? -6.129 9.478 40.368 1.00 57.88 182 PRO A C 1
ATOM 1472 O O . PRO A 1 182 ? -5.399 8.891 39.568 1.00 57.88 182 PRO A O 1
ATOM 1475 N N . ALA A 1 183 ? -5.682 10.360 41.259 1.00 50.78 183 ALA A N 1
ATOM 1476 C CA . ALA A 1 183 ? -4.287 10.701 41.476 1.00 50.78 183 ALA A CA 1
ATOM 1477 C C . ALA A 1 183 ? -3.491 9.457 41.900 1.00 50.78 183 ALA A C 1
ATOM 1479 O O . ALA A 1 183 ? -3.483 9.070 43.064 1.00 50.78 183 ALA A O 1
ATOM 1480 N N . VAL A 1 184 ? -2.830 8.827 40.934 1.00 55.84 184 VAL A N 1
ATOM 1481 C CA . VAL A 1 184 ? -1.682 7.955 41.170 1.00 55.84 184 VAL A CA 1
ATOM 1482 C C . VAL A 1 184 ? -0.480 8.726 40.643 1.00 55.84 184 VAL A C 1
ATOM 1484 O O . VAL A 1 184 ? -0.383 9.004 39.446 1.00 55.84 184 VAL A O 1
ATOM 1487 N N . ASP A 1 185 ? 0.386 9.138 41.564 1.00 56.56 185 ASP A N 1
ATOM 1488 C CA . ASP A 1 185 ? 1.612 9.912 41.348 1.00 56.56 185 ASP A CA 1
ATOM 1489 C C . ASP A 1 185 ? 2.709 9.108 40.624 1.00 56.56 185 ASP A C 1
ATOM 1491 O O . ASP A 1 185 ? 3.862 9.087 41.034 1.00 56.56 185 ASP A O 1
ATOM 1495 N N . ASP A 1 186 ? 2.380 8.490 39.492 1.00 61.28 186 ASP A N 1
ATOM 1496 C CA . ASP A 1 186 ? 3.351 7.877 38.588 1.00 61.28 186 ASP A CA 1
ATOM 1497 C C . ASP A 1 186 ? 3.222 8.524 37.215 1.00 61.28 186 ASP A C 1
ATOM 1499 O O . ASP A 1 186 ? 2.723 7.952 36.248 1.00 61.28 186 ASP A O 1
ATOM 1503 N N . LYS A 1 187 ? 3.679 9.776 37.112 1.00 54.72 187 LYS A N 1
ATOM 1504 C CA . LYS A 1 187 ? 3.923 10.397 35.807 1.00 54.72 187 LYS A CA 1
ATOM 1505 C C . LYS A 1 187 ? 5.094 9.644 35.166 1.00 54.72 187 LYS A C 1
ATOM 1507 O O . LYS A 1 187 ? 6.228 9.839 35.621 1.00 54.72 187 LYS A O 1
ATOM 1512 N N . PRO A 1 188 ? 4.902 8.833 34.103 1.00 63.72 188 PRO A N 1
ATOM 1513 C CA . PRO A 1 188 ? 6.041 8.346 33.352 1.00 63.72 188 PRO A CA 1
ATOM 1514 C C . PRO A 1 188 ? 6.754 9.583 32.821 1.00 63.72 188 PRO A C 1
ATOM 1516 O O . PRO A 1 188 ? 6.155 10.459 32.197 1.00 63.72 188 PRO A O 1
ATOM 1519 N N . LYS A 1 189 ? 8.040 9.692 33.134 1.00 69.94 189 LYS A N 1
ATOM 1520 C CA . LYS A 1 189 ? 8.908 10.769 32.670 1.00 69.94 189 LYS A CA 1
ATOM 1521 C C . LYS A 1 189 ? 9.017 10.631 31.149 1.00 69.94 189 LYS A C 1
ATOM 1523 O O . LYS A 1 189 ? 9.931 9.975 30.654 1.00 69.94 189 LYS A O 1
ATOM 1528 N N . VAL A 1 190 ? 8.053 11.191 30.412 1.00 63.44 190 VAL A N 1
ATOM 1529 C CA . VAL A 1 190 ? 8.058 11.255 28.949 1.00 63.44 190 VAL A CA 1
ATOM 1530 C C . VAL A 1 190 ? 9.218 12.161 28.586 1.00 63.44 190 VAL A C 1
ATOM 1532 O O . VAL A 1 190 ? 9.125 13.388 28.601 1.00 63.44 190 VAL A O 1
ATOM 1535 N N . ARG A 1 191 ? 10.372 11.537 28.352 1.00 70.06 191 ARG A N 1
ATOM 1536 C CA . ARG A 1 191 ? 11.521 12.231 27.796 1.00 70.06 191 ARG A CA 1
ATOM 1537 C C . ARG A 1 191 ? 11.077 12.741 26.424 1.00 70.06 191 ARG A C 1
ATOM 1539 O O . ARG A 1 191 ? 10.506 11.950 25.668 1.00 70.06 191 ARG A O 1
ATOM 1546 N N . PRO A 1 192 ? 11.296 14.026 26.100 1.00 74.12 192 PRO A N 1
ATOM 1547 C CA . PRO A 1 192 ? 11.049 14.501 24.749 1.00 74.12 192 PRO A CA 1
ATOM 1548 C C . PRO A 1 192 ? 11.787 13.573 23.775 1.00 74.12 192 PRO A C 1
ATOM 1550 O O . PRO A 1 192 ? 12.879 13.100 24.121 1.00 74.12 192 PRO A O 1
ATOM 1553 N N . PRO A 1 193 ? 11.213 13.277 22.593 1.00 63.62 193 PRO A N 1
ATOM 1554 C CA . PRO A 1 193 ? 11.918 12.511 21.582 1.00 63.62 193 PRO A CA 1
ATOM 1555 C C . PRO A 1 193 ? 13.259 13.200 21.371 1.00 63.62 193 PRO A C 1
ATOM 1557 O O . PRO A 1 193 ? 13.316 14.377 21.009 1.00 63.62 193 PRO A O 1
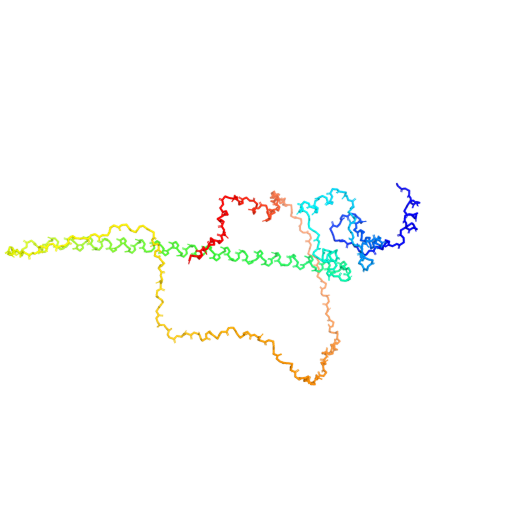ATOM 1560 N N . THR A 1 194 ? 14.343 12.495 21.685 1.00 64.38 194 THR A N 1
ATOM 1561 C CA . THR A 1 194 ? 15.686 12.960 21.376 1.00 64.38 194 THR A CA 1
ATOM 1562 C C . THR A 1 194 ? 15.742 13.055 19.867 1.00 64.38 194 THR A C 1
ATOM 1564 O O . THR A 1 194 ? 15.946 12.048 19.187 1.00 64.38 194 THR A O 1
ATOM 1567 N N . PHE A 1 195 ? 15.502 14.256 19.341 1.00 54.84 195 PHE A N 1
ATOM 1568 C CA . PHE A 1 195 ? 15.873 14.598 17.987 1.00 54.84 195 PHE A CA 1
ATOM 1569 C C . PHE A 1 195 ? 17.345 14.234 17.884 1.00 54.84 195 PHE A C 1
ATOM 1571 O O . PHE A 1 195 ? 18.193 14.831 18.548 1.00 54.84 195 PHE A O 1
ATOM 1578 N N . LEU A 1 196 ? 17.626 13.185 17.115 1.00 57.84 196 LEU A N 1
ATOM 1579 C CA . LEU A 1 196 ? 18.961 12.879 16.646 1.00 57.84 196 LEU A CA 1
ATOM 1580 C C . LEU A 1 196 ? 19.350 14.060 15.763 1.00 57.84 196 LEU A C 1
ATOM 1582 O O . LEU A 1 196 ? 19.169 14.037 14.547 1.00 57.84 196 LEU A O 1
ATOM 1586 N N . THR A 1 197 ? 19.831 15.134 16.385 1.00 68.06 197 THR A N 1
ATOM 1587 C CA . THR A 1 197 ? 20.644 16.114 15.691 1.00 68.06 197 THR A CA 1
ATOM 1588 C C . THR A 1 197 ? 21.733 15.314 14.980 1.00 68.06 197 THR A C 1
ATOM 1590 O O . THR A 1 197 ? 22.331 14.432 15.609 1.00 68.06 197 THR A O 1
ATOM 1593 N N . PRO A 1 198 ? 21.942 15.518 13.667 1.00 62.03 198 PRO A N 1
ATOM 1594 C CA . PRO A 1 198 ? 22.982 14.823 12.927 1.00 62.03 198 PRO A CA 1
ATOM 1595 C C . PRO A 1 198 ? 24.301 15.086 13.645 1.00 62.03 198 PRO A C 1
ATOM 1597 O O . PRO A 1 198 ? 24.836 16.193 13.632 1.00 62.03 198 PRO A O 1
ATOM 1600 N N . ALA A 1 199 ? 24.748 14.070 14.380 1.00 52.16 199 ALA A N 1
ATOM 1601 C CA . ALA A 1 199 ? 25.906 14.160 15.231 1.00 52.16 199 ALA A CA 1
ATOM 1602 C C . ALA A 1 199 ? 27.102 14.535 14.361 1.00 52.16 199 ALA A C 1
ATOM 1604 O O . ALA A 1 199 ? 27.330 13.935 13.307 1.00 52.16 199 ALA A O 1
ATOM 1605 N N . ALA A 1 200 ? 27.856 15.520 14.842 1.00 64.00 200 ALA A N 1
ATOM 1606 C CA . ALA A 1 200 ? 29.182 15.867 14.367 1.00 64.00 200 ALA A CA 1
ATOM 1607 C C . ALA A 1 200 ? 29.996 14.607 13.989 1.00 64.00 200 ALA A C 1
ATOM 1609 O O . ALA A 1 200 ? 29.850 13.566 14.647 1.00 64.00 200 ALA A O 1
ATOM 1610 N N . PRO A 1 201 ? 30.847 14.681 12.948 1.00 64.62 201 PRO A N 1
ATOM 1611 C CA . PRO A 1 201 ? 31.536 13.534 12.364 1.00 64.62 201 PRO A CA 1
ATOM 1612 C C . PRO A 1 201 ? 32.260 12.721 13.441 1.00 64.62 201 PRO A C 1
ATOM 1614 O O . PRO A 1 201 ? 33.278 13.133 14.000 1.00 64.62 201 PRO A O 1
ATOM 1617 N N . ARG A 1 202 ? 31.710 11.545 13.757 1.00 57.97 202 ARG A N 1
ATOM 1618 C CA . ARG A 1 202 ? 32.338 10.597 14.676 1.00 57.97 202 ARG A CA 1
ATOM 1619 C C . ARG A 1 202 ? 33.627 10.097 14.029 1.00 57.97 202 ARG A C 1
ATOM 1621 O O . ARG A 1 202 ? 33.596 9.539 12.934 1.00 57.97 202 ARG A O 1
ATOM 1628 N N . LYS A 1 203 ? 34.748 10.287 14.731 1.00 67.25 203 LYS A N 1
ATOM 1629 C CA . LYS A 1 203 ? 36.062 9.731 14.377 1.00 67.25 203 LYS A CA 1
ATOM 1630 C C . LYS A 1 203 ? 35.919 8.236 14.034 1.00 67.25 203 LYS A C 1
ATOM 1632 O O . LYS A 1 203 ? 35.206 7.530 14.757 1.00 67.25 203 LYS A O 1
ATOM 1637 N N . PRO A 1 204 ? 36.567 7.745 12.963 1.00 64.75 204 PRO A N 1
ATOM 1638 C CA . PRO A 1 204 ? 36.443 6.358 12.539 1.00 64.75 204 PRO A CA 1
ATOM 1639 C C . PRO A 1 204 ? 36.993 5.443 13.637 1.00 64.75 204 PRO A C 1
ATOM 1641 O O . PRO A 1 204 ? 38.197 5.395 13.874 1.00 64.75 204 PRO A O 1
ATOM 1644 N N . LYS A 1 205 ? 36.109 4.717 14.329 1.00 63.59 205 LYS A N 1
ATOM 1645 C CA . LYS A 1 205 ? 36.533 3.586 15.156 1.00 63.59 205 LYS A CA 1
ATOM 1646 C C . LYS A 1 205 ? 37.026 2.495 14.211 1.00 63.59 205 LYS A C 1
ATOM 1648 O O . LYS A 1 205 ? 36.299 2.075 13.310 1.00 63.59 205 LYS A O 1
ATOM 1653 N N . THR A 1 206 ? 38.268 2.078 14.417 1.00 68.31 206 THR A N 1
ATOM 1654 C CA . THR A 1 206 ? 38.913 0.929 13.785 1.00 68.31 206 THR A CA 1
ATOM 1655 C C . THR A 1 206 ? 37.977 -0.277 13.839 1.00 68.31 206 THR A C 1
ATOM 1657 O O . THR A 1 206 ? 37.627 -0.782 14.906 1.00 68.31 206 THR A O 1
ATOM 1660 N N . LYS A 1 207 ? 37.495 -0.689 12.664 1.00 60.50 207 LYS A N 1
ATOM 1661 C CA . LYS A 1 207 ? 36.609 -1.840 12.507 1.00 60.50 207 LYS A CA 1
ATOM 1662 C C . LYS A 1 207 ? 37.402 -3.092 12.872 1.00 60.50 207 LYS A C 1
ATOM 1664 O O . LYS A 1 207 ? 38.381 -3.406 12.202 1.00 60.50 207 LYS A O 1
ATOM 1669 N N . LYS A 1 208 ? 36.971 -3.815 13.908 1.00 70.31 208 LYS A N 1
ATOM 1670 C CA . LYS A 1 208 ? 37.321 -5.233 14.028 1.00 70.31 208 LYS A CA 1
ATOM 1671 C C . LYS A 1 208 ? 36.726 -5.952 12.806 1.00 70.31 208 LYS A C 1
ATOM 1673 O O . LYS A 1 208 ? 35.593 -5.623 12.438 1.00 70.31 208 LYS A O 1
ATOM 1678 N N . PRO A 1 209 ? 37.464 -6.856 12.144 1.00 72.94 209 PRO A N 1
ATOM 1679 C CA . PRO A 1 209 ? 36.943 -7.596 11.005 1.00 72.94 209 PRO A CA 1
ATOM 1680 C C . PRO A 1 209 ? 35.714 -8.387 11.455 1.00 72.94 209 PRO A C 1
ATOM 1682 O O . PRO A 1 209 ? 35.752 -9.117 12.442 1.00 72.94 209 PRO A O 1
ATOM 1685 N N . PHE A 1 210 ? 34.605 -8.172 10.756 1.00 69.31 210 PHE A N 1
ATOM 1686 C CA . PHE A 1 210 ? 33.388 -8.948 10.918 1.00 69.31 210 PHE A CA 1
ATOM 1687 C C . PHE A 1 210 ? 33.677 -10.360 10.400 1.00 69.31 210 PHE A C 1
ATOM 1689 O O . PHE A 1 210 ? 33.722 -10.579 9.192 1.00 69.31 210 PHE A O 1
ATOM 1696 N N . SER A 1 211 ? 33.958 -11.291 11.310 1.00 66.44 211 SER A N 1
ATOM 1697 C CA . SER A 1 211 ? 34.044 -12.713 10.998 1.00 66.44 211 SER A CA 1
ATOM 1698 C C . SER A 1 211 ? 32.624 -13.244 10.825 1.00 66.44 211 SER A C 1
ATOM 1700 O O . SER A 1 211 ? 31.851 -13.276 11.785 1.00 66.44 211 SER A O 1
ATOM 1702 N N . LEU A 1 212 ? 32.271 -13.620 9.597 1.00 67.00 212 LEU A N 1
ATOM 1703 C CA . LEU A 1 212 ? 31.067 -14.401 9.336 1.00 67.00 212 LEU A CA 1
ATOM 1704 C C . LEU A 1 212 ? 31.185 -15.740 10.086 1.00 67.00 212 LEU A C 1
ATOM 1706 O O . LEU A 1 212 ? 32.272 -16.318 10.082 1.00 67.00 212 LEU A O 1
ATOM 1710 N N . PRO A 1 213 ? 30.115 -16.231 10.733 1.00 62.88 213 PRO A N 1
ATOM 1711 C CA . PRO A 1 213 ? 30.105 -17.579 11.275 1.00 62.88 213 PRO A CA 1
ATOM 1712 C C . PRO A 1 213 ? 30.265 -18.569 10.118 1.00 62.88 213 PRO A C 1
ATOM 1714 O O . PRO A 1 213 ? 29.401 -18.670 9.248 1.00 62.88 213 PRO A O 1
ATOM 1717 N N . THR A 1 214 ? 31.414 -19.243 10.093 1.00 62.00 214 THR A N 1
ATOM 1718 C CA . THR A 1 214 ? 31.691 -20.388 9.229 1.00 62.00 214 THR A CA 1
ATOM 1719 C C . THR A 1 214 ? 30.682 -21.480 9.559 1.00 62.00 214 THR A C 1
ATOM 1721 O O . THR A 1 214 ? 30.636 -21.973 10.683 1.00 62.00 214 THR A O 1
ATOM 1724 N N . LEU A 1 215 ? 29.832 -21.791 8.587 1.00 62.47 215 LEU A N 1
ATOM 1725 C CA . LEU A 1 215 ? 28.767 -22.780 8.676 1.00 62.47 215 LEU A CA 1
ATOM 1726 C C . LEU A 1 215 ? 29.331 -24.115 8.173 1.00 62.47 215 LEU A C 1
ATOM 1728 O O . LEU A 1 215 ? 28.969 -24.579 7.100 1.00 62.47 215 LEU A O 1
ATOM 1732 N N . ASP A 1 216 ? 30.272 -24.672 8.936 1.00 59.62 216 ASP A N 1
ATOM 1733 C CA . ASP A 1 216 ? 30.756 -26.042 8.766 1.00 59.62 216 ASP A CA 1
ATOM 1734 C C . ASP A 1 216 ? 30.089 -26.914 9.838 1.00 59.62 216 ASP A C 1
ATOM 1736 O O . ASP A 1 216 ? 30.629 -27.110 10.924 1.00 59.62 216 ASP A O 1
ATOM 1740 N N . GLU A 1 217 ? 28.898 -27.432 9.537 1.00 59.47 217 GLU A N 1
ATOM 1741 C CA . GLU A 1 217 ? 28.428 -28.683 10.139 1.00 59.47 217 GLU A CA 1
ATOM 1742 C C . GLU A 1 217 ? 28.002 -29.647 9.021 1.00 59.47 217 GLU A C 1
ATOM 1744 O O . GLU A 1 217 ? 27.120 -29.311 8.224 1.00 59.47 217 GLU A O 1
ATOM 1749 N N . PRO A 1 218 ? 28.633 -30.831 8.924 1.00 64.44 218 PRO A N 1
ATOM 1750 C CA . PRO A 1 218 ? 28.259 -31.849 7.959 1.00 64.44 218 PRO A CA 1
ATOM 1751 C C . PRO A 1 218 ? 27.002 -32.606 8.407 1.00 64.44 218 PRO A C 1
ATOM 1753 O O . PRO A 1 218 ? 26.941 -33.173 9.493 1.00 64.44 218 PRO A O 1
ATOM 1756 N N . GLU A 1 219 ? 26.017 -32.606 7.510 1.00 53.19 219 GLU A N 1
ATOM 1757 C CA . GLU A 1 219 ? 25.048 -33.669 7.217 1.00 53.19 219 GLU A CA 1
ATOM 1758 C C . GLU A 1 219 ? 24.828 -34.740 8.305 1.00 53.19 219 GLU A C 1
ATOM 1760 O O . GLU A 1 219 ? 25.351 -35.853 8.240 1.00 53.19 219 GLU A O 1
ATOM 1765 N N . ALA A 1 220 ? 23.928 -34.455 9.248 1.00 49.25 220 ALA A N 1
ATOM 1766 C CA . ALA A 1 220 ? 23.157 -35.512 9.891 1.00 49.25 220 ALA A CA 1
ATOM 1767 C C . ALA A 1 220 ? 22.015 -35.914 8.944 1.00 49.25 220 ALA A C 1
ATOM 1769 O O . ALA A 1 220 ? 21.069 -35.157 8.718 1.00 49.25 220 ALA A O 1
ATOM 1770 N N . ALA A 1 221 ? 22.147 -37.104 8.363 1.00 53.34 221 ALA A N 1
ATOM 1771 C CA . ALA A 1 221 ? 21.171 -37.749 7.501 1.00 53.34 221 ALA A CA 1
ATOM 1772 C C . ALA A 1 221 ? 19.760 -37.724 8.118 1.00 53.34 221 ALA A C 1
ATOM 1774 O O . ALA A 1 221 ? 19.457 -38.446 9.068 1.00 53.34 221 ALA A O 1
ATOM 1775 N N . VAL A 1 222 ? 18.875 -36.907 7.545 1.00 51.47 222 VAL A N 1
ATOM 1776 C CA . VAL A 1 222 ? 17.436 -36.996 7.790 1.00 51.47 222 VAL A CA 1
ATOM 1777 C C . VAL A 1 222 ? 16.907 -38.132 6.927 1.00 51.47 222 VAL A C 1
ATOM 1779 O O . VAL A 1 222 ? 16.689 -37.988 5.725 1.00 51.47 222 VAL A O 1
ATOM 1782 N N . THR A 1 223 ? 16.737 -39.287 7.561 1.00 47.31 223 THR A N 1
ATOM 1783 C CA . THR A 1 223 ? 15.969 -40.427 7.063 1.00 47.31 223 THR A CA 1
ATOM 1784 C C . THR A 1 223 ? 14.581 -39.949 6.644 1.00 47.31 223 THR A C 1
ATOM 1786 O O . THR A 1 223 ? 13.760 -39.553 7.472 1.00 47.31 223 THR A O 1
ATOM 1789 N N . VAL A 1 224 ? 14.334 -39.950 5.336 1.00 49.03 224 VAL A N 1
ATOM 1790 C CA . VAL A 1 224 ? 13.024 -39.692 4.743 1.00 49.03 224 VAL A CA 1
ATOM 1791 C C . VAL A 1 224 ? 12.153 -40.908 5.036 1.00 49.03 224 VAL A C 1
ATOM 1793 O O . VAL A 1 224 ? 12.277 -41.944 4.389 1.00 49.03 224 VAL A O 1
ATOM 1796 N N . SER A 1 225 ? 11.295 -40.795 6.047 1.00 47.22 225 SER A N 1
ATOM 1797 C CA . SER A 1 225 ? 10.259 -41.783 6.325 1.00 47.22 225 SER A CA 1
ATOM 1798 C C . SER A 1 225 ? 9.211 -41.738 5.216 1.00 47.22 225 SER A C 1
ATOM 1800 O O . SER A 1 225 ? 8.386 -40.825 5.129 1.00 47.22 225 SER A O 1
ATOM 1802 N N . GLU A 1 226 ? 9.286 -42.749 4.363 1.00 46.72 226 GLU A N 1
ATOM 1803 C CA . GLU A 1 226 ? 8.315 -43.165 3.364 1.00 46.72 226 GLU A CA 1
ATOM 1804 C C . GLU A 1 226 ? 6.907 -43.233 3.979 1.00 46.72 226 GLU A C 1
ATOM 1806 O O . GLU A 1 226 ? 6.539 -44.158 4.703 1.00 46.72 226 GLU A O 1
ATOM 1811 N N . THR A 1 227 ? 6.115 -42.187 3.739 1.00 48.09 227 THR A N 1
ATOM 1812 C CA . THR A 1 227 ? 4.724 -42.118 4.185 1.00 48.09 227 THR A CA 1
ATOM 1813 C C . THR A 1 227 ? 3.868 -42.871 3.178 1.00 48.09 227 THR A C 1
ATOM 1815 O O . THR A 1 227 ? 3.618 -42.416 2.063 1.00 48.09 227 THR A O 1
ATOM 1818 N N . THR A 1 228 ? 3.453 -44.060 3.599 1.00 55.72 228 THR A N 1
ATOM 1819 C CA . THR A 1 228 ? 2.517 -44.950 2.913 1.00 55.72 228 THR A CA 1
ATOM 1820 C C . THR A 1 228 ? 1.193 -44.222 2.620 1.00 55.72 228 THR A C 1
ATOM 1822 O O . THR A 1 228 ? 0.634 -43.613 3.536 1.00 55.72 228 THR A O 1
ATOM 1825 N N . PRO A 1 229 ? 0.647 -44.271 1.390 1.00 56.75 229 PRO A N 1
ATOM 1826 C CA . PRO A 1 229 ? -0.666 -43.701 1.108 1.00 56.75 229 PRO A CA 1
ATOM 1827 C C . PRO A 1 229 ? -1.773 -44.582 1.716 1.00 56.75 229 PRO A C 1
ATOM 1829 O O . PRO A 1 229 ? -1.777 -45.795 1.483 1.00 56.75 229 PRO A O 1
ATOM 1832 N N . PRO A 1 230 ? -2.739 -44.021 2.468 1.00 57.25 230 PRO A N 1
ATOM 1833 C CA . PRO A 1 230 ? -3.878 -44.793 2.933 1.00 57.25 230 PRO A CA 1
ATOM 1834 C C . PRO A 1 230 ? -4.825 -45.121 1.776 1.00 57.25 230 PRO A C 1
ATOM 1836 O O . PRO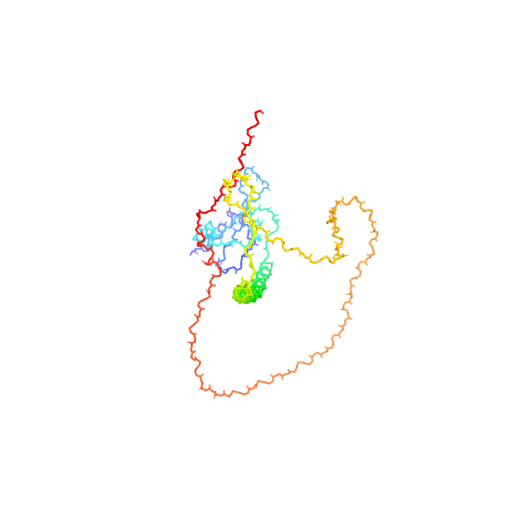 A 1 230 ? -5.103 -44.311 0.888 1.00 57.25 230 PRO A O 1
ATOM 1839 N N . ALA A 1 231 ? -5.301 -46.360 1.826 1.00 51.38 231 ALA A N 1
ATOM 1840 C CA . ALA A 1 231 ? -6.197 -46.998 0.888 1.00 51.38 231 ALA A CA 1
ATOM 1841 C C . ALA A 1 231 ? -7.466 -46.181 0.599 1.00 51.38 231 ALA A C 1
ATOM 1843 O O . ALA A 1 231 ? -8.078 -45.567 1.472 1.00 51.38 231 ALA A O 1
ATOM 1844 N N . GLN A 1 232 ? -7.877 -46.250 -0.664 1.00 48.78 232 GLN A N 1
ATOM 1845 C CA . GLN A 1 232 ? -9.103 -45.682 -1.202 1.00 48.78 232 GLN A CA 1
ATOM 1846 C C . GLN A 1 232 ? -10.335 -46.326 -0.547 1.00 48.78 232 GLN A C 1
ATOM 1848 O O . GLN A 1 232 ? -10.762 -47.413 -0.937 1.00 48.78 232 GLN A O 1
ATOM 1853 N N . ALA A 1 233 ? -10.949 -45.634 0.410 1.00 49.66 233 ALA A N 1
ATOM 1854 C CA . ALA A 1 233 ? -12.328 -45.894 0.799 1.00 49.66 233 ALA A CA 1
ATOM 1855 C C . ALA A 1 233 ? -13.257 -45.121 -0.149 1.00 49.66 233 ALA A C 1
ATOM 1857 O O . ALA A 1 233 ? -13.327 -43.893 -0.131 1.00 49.66 233 ALA A O 1
ATOM 1858 N N . LYS A 1 234 ? -13.959 -45.863 -1.010 1.00 54.06 234 LYS A N 1
ATOM 1859 C CA . LYS A 1 234 ? -15.070 -45.372 -1.831 1.00 54.06 234 LYS A CA 1
ATOM 1860 C C . LYS A 1 234 ? -16.228 -44.955 -0.916 1.00 54.06 234 LYS A C 1
ATOM 1862 O O . LYS A 1 234 ? -17.048 -45.794 -0.559 1.00 54.06 234 LYS A O 1
ATOM 1867 N N . ALA A 1 235 ? -16.321 -43.672 -0.587 1.00 46.34 235 ALA A N 1
ATOM 1868 C CA . ALA A 1 235 ? -17.548 -43.063 -0.086 1.00 46.34 235 ALA A CA 1
ATOM 1869 C C . ALA A 1 235 ? -18.157 -42.217 -1.212 1.00 46.34 235 ALA A C 1
ATOM 1871 O O . ALA A 1 235 ? -17.610 -41.193 -1.617 1.00 46.34 235 ALA A O 1
ATOM 1872 N N . LYS A 1 236 ? -19.265 -42.715 -1.769 1.00 51.16 236 LYS A N 1
ATOM 1873 C CA . LYS A 1 236 ? -20.202 -41.939 -2.580 1.00 51.16 236 LYS A CA 1
ATOM 1874 C C . LYS A 1 236 ? -20.933 -40.995 -1.629 1.00 51.16 236 LYS A C 1
ATOM 1876 O O . LYS A 1 236 ? -21.930 -41.402 -1.058 1.00 51.16 236 LYS A O 1
ATOM 1881 N N . ASP A 1 237 ? -20.447 -39.774 -1.487 1.00 53.56 237 ASP A N 1
ATOM 1882 C CA . ASP A 1 237 ? -21.269 -38.662 -1.022 1.00 53.56 237 ASP A CA 1
ATOM 1883 C C . ASP A 1 237 ? -20.942 -37.460 -1.900 1.00 53.56 237 ASP A C 1
ATOM 1885 O O . ASP A 1 237 ? -19.820 -36.953 -1.907 1.00 53.56 237 ASP A O 1
ATOM 1889 N N . GLU A 1 238 ? -21.917 -37.064 -2.718 1.00 51.72 238 GLU A N 1
ATOM 1890 C CA . GLU A 1 238 ? -21.858 -35.843 -3.510 1.00 51.72 238 GLU A CA 1
ATOM 1891 C C . GLU A 1 238 ? -21.795 -34.633 -2.567 1.00 51.72 238 GLU A C 1
ATOM 1893 O O . GLU A 1 238 ? -22.753 -34.379 -1.827 1.00 51.72 238 GLU A O 1
ATOM 1898 N N . PRO A 1 239 ? -20.722 -33.825 -2.596 1.00 55.09 239 PRO A N 1
ATOM 1899 C CA . PRO A 1 239 ? -20.751 -32.539 -1.934 1.00 55.09 239 PRO A CA 1
ATOM 1900 C C . PRO A 1 239 ? -21.655 -31.614 -2.749 1.00 55.09 239 PRO A C 1
ATOM 1902 O O . PRO A 1 239 ? -21.313 -31.167 -3.846 1.00 55.09 239 PRO A O 1
ATOM 1905 N N . ARG A 1 240 ? -22.829 -31.324 -2.185 1.00 57.91 240 ARG A N 1
ATOM 1906 C CA . ARG A 1 240 ? -23.726 -30.243 -2.598 1.00 57.91 240 ARG A CA 1
ATOM 1907 C C . ARG A 1 240 ? -22.895 -28.976 -2.817 1.00 57.91 240 ARG A C 1
ATOM 1909 O O . ARG A 1 240 ? -22.429 -28.367 -1.857 1.00 57.91 240 ARG A O 1
ATOM 1916 N N . LEU A 1 241 ? -22.698 -28.621 -4.087 1.00 53.94 241 LEU A N 1
ATOM 1917 C CA . LEU A 1 241 ? -21.982 -27.429 -4.532 1.00 53.94 241 LEU A CA 1
ATOM 1918 C C . LEU A 1 241 ? -22.582 -26.201 -3.843 1.00 53.94 241 LEU A C 1
ATOM 1920 O O . LEU A 1 241 ? -23.654 -25.720 -4.210 1.00 53.94 241 LEU A O 1
ATOM 1924 N N . VAL A 1 242 ? -21.889 -25.703 -2.820 1.00 61.66 242 VAL A N 1
ATOM 1925 C CA . VAL A 1 242 ? -22.149 -24.373 -2.279 1.00 61.66 242 VAL A CA 1
ATOM 1926 C C . VAL A 1 242 ? -21.761 -23.395 -3.388 1.00 61.66 242 VAL A C 1
ATOM 1928 O O . VAL A 1 242 ? -20.639 -23.486 -3.895 1.00 61.66 242 VAL A O 1
ATOM 1931 N N . PRO A 1 243 ? -22.664 -22.502 -3.829 1.00 65.25 243 PRO A N 1
ATOM 1932 C CA . PRO A 1 243 ? -22.357 -21.561 -4.892 1.00 65.25 243 PRO A CA 1
ATOM 1933 C C . PRO A 1 243 ? -21.131 -20.743 -4.493 1.00 65.25 243 PRO A C 1
ATOM 1935 O O . PRO A 1 243 ? -21.119 -20.087 -3.451 1.00 65.25 243 PRO A O 1
ATOM 1938 N N . LEU A 1 244 ? -20.098 -20.831 -5.332 1.00 58.31 244 LEU A N 1
ATOM 1939 C CA . LEU A 1 244 ? -18.846 -20.100 -5.221 1.00 58.31 244 LEU A CA 1
ATOM 1940 C C . LEU A 1 244 ? -19.183 -18.609 -5.078 1.00 58.31 244 LEU A C 1
ATOM 1942 O O . LEU A 1 244 ? -19.580 -17.955 -6.047 1.00 58.31 244 LEU A O 1
ATOM 1946 N N . GLN A 1 245 ? -19.096 -18.082 -3.857 1.00 61.66 245 GLN A N 1
ATOM 1947 C CA . GLN A 1 245 ? -19.228 -16.652 -3.625 1.00 61.66 245 GLN A CA 1
ATOM 1948 C C . GLN A 1 245 ? -18.101 -15.985 -4.407 1.00 61.66 245 GLN A C 1
ATOM 1950 O O . GLN A 1 245 ? -16.922 -16.258 -4.180 1.00 61.66 245 GLN A O 1
ATOM 1955 N N . LYS A 1 246 ? -18.477 -15.176 -5.402 1.00 67.00 246 LYS A N 1
ATOM 1956 C CA . LYS A 1 246 ? -17.526 -14.417 -6.214 1.00 67.00 246 LYS A CA 1
ATOM 1957 C C . LYS A 1 246 ? -16.614 -13.630 -5.263 1.00 67.00 246 LYS A C 1
ATOM 1959 O O . LYS A 1 246 ? -17.142 -13.051 -4.311 1.00 67.00 246 LYS A O 1
ATOM 1964 N N . PRO A 1 247 ? -15.288 -13.608 -5.490 1.00 64.06 247 PRO A N 1
ATOM 1965 C CA . PRO A 1 247 ? -14.377 -12.828 -4.666 1.00 64.06 247 PRO A CA 1
ATOM 1966 C C . PRO A 1 247 ? -14.862 -11.379 -4.665 1.00 64.06 247 PRO A C 1
ATOM 1968 O O . PRO A 1 247 ? -14.957 -10.740 -5.712 1.00 64.06 247 PRO A O 1
ATOM 1971 N N . VAL A 1 248 ? -15.264 -10.905 -3.489 1.00 65.00 248 VAL A N 1
ATOM 1972 C CA . VAL A 1 248 ? -15.661 -9.518 -3.281 1.00 65.00 248 VAL A CA 1
ATOM 1973 C C . VAL A 1 248 ? -14.393 -8.698 -3.449 1.00 65.00 248 VAL A C 1
ATOM 1975 O O . VAL A 1 248 ? -13.491 -8.797 -2.621 1.00 65.00 248 VAL A O 1
ATOM 1978 N N . ASP A 1 249 ? -14.302 -7.936 -4.537 1.00 68.19 249 ASP A N 1
ATOM 1979 C CA . ASP A 1 249 ? -13.215 -6.983 -4.741 1.00 68.19 249 ASP A CA 1
ATOM 1980 C C . ASP A 1 249 ? -13.229 -5.986 -3.570 1.00 68.19 249 ASP A C 1
ATOM 1982 O O . ASP A 1 249 ? -14.166 -5.183 -3.468 1.00 68.19 249 ASP A O 1
ATOM 1986 N N . PRO A 1 250 ? -12.217 -5.984 -2.678 1.00 65.38 250 PRO A N 1
ATOM 1987 C CA . PRO A 1 250 ? -12.228 -5.128 -1.490 1.00 65.38 250 PRO A CA 1
ATOM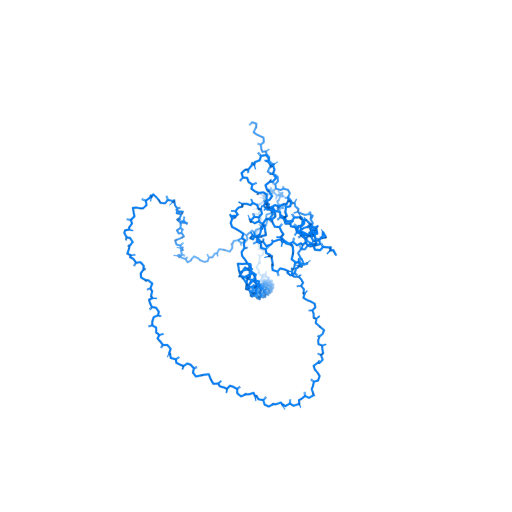 1988 C C . PRO A 1 250 ? -12.151 -3.633 -1.844 1.00 65.38 250 PRO A C 1
ATOM 1990 O O . PRO A 1 250 ? -12.377 -2.773 -0.999 1.00 65.38 250 PRO A O 1
ATOM 1993 N N . TRP A 1 251 ? -11.877 -3.313 -3.112 1.00 61.88 251 TRP A N 1
ATOM 1994 C CA . TRP A 1 251 ? -11.771 -1.951 -3.627 1.00 61.88 251 TRP A CA 1
ATOM 1995 C C . TRP A 1 251 ? -13.093 -1.382 -4.155 1.00 61.88 251 TRP A C 1
ATOM 1997 O O . TRP A 1 251 ? -13.230 -0.162 -4.237 1.00 61.88 251 TRP A O 1
ATOM 2007 N N . ALA A 1 252 ? -14.089 -2.220 -4.463 1.00 62.16 252 ALA A N 1
ATOM 2008 C CA . ALA A 1 252 ? -15.367 -1.754 -5.011 1.00 62.16 252 ALA A CA 1
ATOM 2009 C C . ALA A 1 252 ? -16.235 -1.014 -3.972 1.00 62.16 252 ALA A C 1
ATOM 2011 O O . ALA A 1 252 ? -17.056 -0.175 -4.332 1.00 62.16 252 ALA A O 1
ATOM 2012 N N . ALA A 1 253 ? -16.033 -1.274 -2.676 1.00 55.16 253 ALA A N 1
ATOM 2013 C CA . ALA A 1 253 ? -16.810 -0.650 -1.603 1.00 55.16 253 ALA A CA 1
ATOM 2014 C C . ALA A 1 253 ? -16.353 0.779 -1.236 1.00 55.16 253 ALA A C 1
ATOM 2016 O O . ALA A 1 253 ? -17.040 1.463 -0.480 1.00 55.16 253 ALA A O 1
ATOM 2017 N N . MET A 1 254 ? -15.211 1.257 -1.748 1.00 52.88 254 MET A N 1
ATOM 2018 C CA . MET A 1 254 ? -14.666 2.571 -1.371 1.00 52.88 254 MET A CA 1
ATOM 2019 C C . MET A 1 254 ? -15.053 3.726 -2.309 1.00 52.88 254 MET A C 1
ATOM 2021 O O . MET A 1 254 ? -14.820 4.884 -1.963 1.00 52.88 254 MET A O 1
ATOM 2025 N N . SER A 1 255 ? -15.666 3.465 -3.468 1.00 53.94 255 SER A N 1
ATOM 2026 C CA . SER A 1 255 ? -15.934 4.500 -4.481 1.00 53.94 255 SER A CA 1
ATOM 2027 C C . SER A 1 255 ? -17.263 5.252 -4.329 1.00 53.94 255 SER A C 1
ATOM 2029 O O . SER A 1 255 ? -17.559 6.103 -5.161 1.00 53.94 255 SER A O 1
ATOM 2031 N N . SER A 1 256 ? -18.067 4.994 -3.291 1.00 54.56 256 SER A N 1
ATOM 2032 C CA . SER A 1 256 ? -19.374 5.652 -3.109 1.00 54.56 256 SER A CA 1
ATOM 2033 C C . SER A 1 256 ? -19.415 6.726 -2.016 1.00 54.56 256 SER A C 1
ATOM 2035 O O . SER A 1 256 ? -20.504 7.116 -1.597 1.00 54.56 256 SER A O 1
ATOM 2037 N N . ARG A 1 257 ? -18.270 7.242 -1.539 1.00 53.25 257 ARG A N 1
ATOM 2038 C CA . ARG A 1 257 ? -18.292 8.452 -0.697 1.00 53.25 257 ARG A CA 1
ATOM 2039 C C . ARG A 1 257 ? -18.743 9.640 -1.544 1.00 53.25 257 ARG A C 1
ATOM 2041 O O . ARG A 1 257 ? -18.008 10.125 -2.399 1.00 53.25 257 ARG A O 1
ATOM 2048 N N . THR A 1 258 ? -19.971 10.078 -1.297 1.00 53.78 258 THR A N 1
ATOM 2049 C CA . THR A 1 258 ? -20.582 11.283 -1.852 1.00 53.78 258 THR A CA 1
ATOM 2050 C C . THR A 1 258 ? -19.683 12.490 -1.593 1.00 53.78 258 THR A C 1
ATOM 2052 O O . THR A 1 258 ? -19.297 12.771 -0.461 1.00 53.78 258 THR A O 1
ATOM 2055 N N . THR A 1 259 ? -19.338 13.213 -2.653 1.00 57.25 259 THR A N 1
ATOM 2056 C CA . THR A 1 259 ? -18.435 14.375 -2.676 1.00 57.25 259 THR A CA 1
ATOM 2057 C C . THR A 1 259 ? -19.038 15.647 -2.057 1.00 57.25 259 THR A C 1
ATOM 2059 O O . THR A 1 259 ? -18.681 16.752 -2.456 1.00 57.25 259 THR A O 1
ATOM 2062 N N . SER A 1 260 ? -19.988 15.534 -1.126 1.00 60.44 260 SER A N 1
ATOM 2063 C CA . SER A 1 260 ? -20.817 16.664 -0.686 1.00 60.44 260 SER A CA 1
ATOM 2064 C C . SER A 1 260 ? -20.276 17.460 0.506 1.00 60.44 260 SER A C 1
ATOM 2066 O O . SER A 1 260 ? -20.860 18.486 0.829 1.00 60.44 260 SER A O 1
ATOM 2068 N N . GLU A 1 261 ? -19.164 17.068 1.135 1.00 53.00 261 GLU A N 1
ATOM 2069 C CA . GLU A 1 261 ? -18.653 17.750 2.343 1.00 53.00 261 GLU A CA 1
ATOM 2070 C C . GLU A 1 261 ? -17.131 17.960 2.321 1.00 53.00 261 GLU A C 1
ATOM 2072 O O . GLU A 1 261 ? -16.423 17.718 3.295 1.00 53.00 261 GLU A O 1
ATOM 2077 N N . THR A 1 262 ? -16.579 18.434 1.203 1.00 56.88 262 THR A N 1
ATOM 2078 C CA . THR A 1 262 ? -15.263 19.096 1.249 1.00 56.88 262 THR A CA 1
ATOM 2079 C C . THR A 1 262 ? -15.457 20.520 1.755 1.00 56.88 262 THR A C 1
ATOM 2081 O O . THR A 1 262 ? -15.522 21.471 0.975 1.00 56.88 262 THR A O 1
ATOM 2084 N N . GLU A 1 263 ? -15.579 20.658 3.076 1.00 57.53 263 GLU A N 1
ATOM 2085 C CA . GLU A 1 263 ? -15.387 21.932 3.763 1.00 57.53 263 GLU A CA 1
ATOM 2086 C C . GLU A 1 263 ? -14.031 22.507 3.341 1.00 57.53 263 GLU A C 1
ATOM 2088 O O . GLU A 1 263 ? -12.958 21.957 3.598 1.00 57.53 263 GLU A O 1
ATOM 2093 N N . SER A 1 264 ? -14.095 23.609 2.604 1.00 63.66 264 SER A N 1
ATOM 2094 C CA . SER A 1 264 ? -12.948 24.319 2.071 1.00 63.66 264 SER A CA 1
ATOM 2095 C C . SER A 1 264 ? -12.069 24.822 3.213 1.00 63.66 264 SER A C 1
ATOM 2097 O O . SER A 1 264 ? -12.373 25.831 3.850 1.00 63.66 264 SER A O 1
ATOM 2099 N N . TRP A 1 265 ? -10.937 24.159 3.434 1.00 59.44 265 TRP A N 1
ATOM 2100 C CA . TRP A 1 265 ? -9.854 24.626 4.300 1.00 59.44 265 TRP A CA 1
ATOM 2101 C C . TRP A 1 265 ? -9.073 25.758 3.608 1.00 59.44 265 TRP A C 1
ATOM 2103 O O . TRP A 1 265 ? -7.867 25.678 3.389 1.00 59.44 265 TRP A O 1
ATOM 2113 N N . ALA A 1 266 ? -9.778 26.805 3.174 1.00 67.69 266 ALA A N 1
ATOM 2114 C CA . ALA A 1 266 ? -9.168 28.007 2.628 1.00 67.69 266 ALA A CA 1
ATOM 2115 C C . ALA A 1 266 ? -8.832 28.944 3.803 1.00 67.69 266 ALA A C 1
ATOM 2117 O O . ALA A 1 266 ? -9.751 29.483 4.429 1.00 67.69 266 ALA A O 1
ATOM 2118 N N . PRO A 1 267 ? -7.547 29.149 4.149 1.00 65.31 267 PRO A N 1
ATOM 2119 C CA . PRO A 1 267 ? -7.178 30.053 5.228 1.00 65.31 267 PRO A CA 1
ATOM 2120 C C . PRO A 1 267 ? -7.616 31.478 4.873 1.00 65.31 267 PRO A C 1
ATOM 2122 O O . PRO A 1 267 ? -7.132 32.091 3.921 1.00 65.31 267 PRO A O 1
ATOM 2125 N N . LYS A 1 268 ? -8.562 32.009 5.651 1.00 69.00 268 LYS A N 1
ATOM 2126 C CA . LYS A 1 268 ? -9.082 33.370 5.510 1.00 69.00 268 LYS A CA 1
ATOM 2127 C C . LYS A 1 268 ? -7.971 34.356 5.872 1.00 69.00 268 LYS A C 1
ATOM 2129 O O . LYS A 1 268 ? -7.639 34.529 7.044 1.00 69.00 268 LYS A O 1
ATOM 2134 N N . ALA A 1 269 ? -7.363 34.974 4.861 1.00 67.81 269 ALA A N 1
ATOM 2135 C CA . ALA A 1 269 ? -6.304 35.958 5.040 1.00 67.81 269 ALA A CA 1
ATOM 2136 C C . ALA A 1 269 ? -6.809 37.134 5.895 1.00 67.81 269 ALA A C 1
ATOM 2138 O O . ALA A 1 269 ? -7.669 37.910 5.477 1.00 67.81 269 ALA A O 1
ATOM 2139 N N . ARG A 1 270 ? -6.276 37.269 7.115 1.00 68.19 270 ARG A N 1
ATOM 2140 C CA . ARG A 1 270 ? -6.477 38.453 7.956 1.00 68.19 270 ARG A CA 1
ATOM 2141 C C . ARG A 1 270 ? -5.732 39.628 7.325 1.00 68.19 270 ARG A C 1
ATOM 2143 O O . ARG A 1 270 ? -4.506 39.691 7.366 1.00 68.19 270 ARG A O 1
ATOM 2150 N N . ARG A 1 271 ? -6.489 40.559 6.750 1.00 66.31 271 ARG A N 1
ATOM 2151 C CA . ARG A 1 271 ? -6.007 41.868 6.305 1.00 66.31 271 ARG A CA 1
ATOM 2152 C C . ARG A 1 271 ? -5.571 42.648 7.554 1.00 66.31 271 ARG A C 1
ATOM 2154 O O . ARG A 1 271 ? -6.403 42.920 8.414 1.00 66.31 271 ARG A O 1
ATOM 2161 N N . ARG A 1 272 ? -4.273 42.933 7.692 1.00 67.25 272 ARG A N 1
ATOM 2162 C CA . ARG A 1 272 ? -3.775 43.883 8.698 1.00 67.25 272 ARG A CA 1
ATOM 2163 C C . ARG A 1 272 ? -4.183 45.288 8.251 1.00 67.25 272 ARG A C 1
ATOM 2165 O O . ARG A 1 272 ? -3.841 45.677 7.135 1.00 67.25 272 ARG A O 1
ATOM 2172 N N . GLY A 1 273 ? -4.969 45.960 9.085 1.00 71.88 273 GLY A N 1
ATOM 2173 C CA . GLY A 1 273 ? -5.097 47.417 9.102 1.00 71.88 273 GLY A CA 1
ATOM 2174 C C . GLY A 1 273 ? -4.097 48.000 10.084 1.00 71.88 273 GLY A C 1
ATOM 2175 O O . GLY A 1 273 ? -3.668 47.235 10.982 1.00 71.88 273 GLY A O 1
#